Protein AF-A0A946EWW5-F1 (afdb_monomer)

Solvent-accessible surface area (backbone atoms only — not comparable to full-atom values): 13353 Å² total; per-residue (Å²): 87,73,43,73,46,33,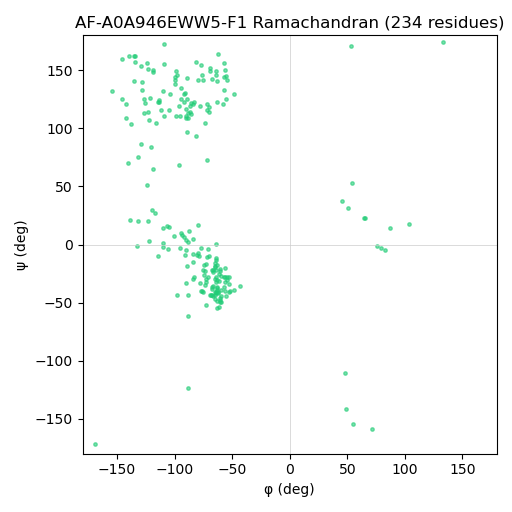37,51,34,55,59,36,34,78,55,34,50,72,51,32,17,76,66,39,49,71,77,46,92,68,85,56,55,80,82,63,25,52,68,47,48,37,47,76,73,73,43,59,68,89,50,35,50,38,35,40,33,31,48,80,54,57,60,29,48,20,61,57,83,73,45,74,82,27,37,35,38,38,32,62,57,45,61,75,80,43,64,69,56,57,84,58,40,52,36,78,87,66,65,51,62,85,74,52,85,38,77,44,70,44,68,63,88,81,30,43,66,48,95,65,43,75,31,26,38,54,74,81,74,76,61,48,43,28,40,34,69,59,34,12,36,40,60,17,19,28,24,38,41,32,58,50,90,89,40,40,34,35,41,30,30,62,58,30,40,35,68,70,57,65,76,40,96,65,71,63,91,77,43,75,30,53,68,48,28,49,52,51,37,50,29,50,55,49,36,45,69,78,39,70,66,44,43,74,40,37,54,73,39,72,91,73,67,73,89,84,46,91,81,59,84,82,77,68,68,64,76,80,40,68,81,74,58,75,83,127

Nearest PDB structures (foldseek):
  9b2i-assembly2_B  TM=8.149E-01  e=9.646E-12  Saccharococcus caldoxylosilyticus
  9b2j-assembly2_B  TM=8.318E-01  e=5.237E-11  Saccharococcus caldoxylosilyticus
  6cgz-assembly1_B  TM=8.178E-01  e=7.627E-11  Alicyclobacillus acidoterrestris ATCC 49025
  9ayt-assembly1_P  TM=8.060E-01  e=9.204E-11  Saccharococcus caldoxylosilyticus
  4zo3-assembly1_A  TM=6.395E-01  e=2.015E-08  Chryseobacterium sp. StRB126

Foldseek 3Di:
DEEEFFFAAQVCQVVNCPLFDPVLVVVDRDHDHHLPGSCSLCVVVVHDLQVYAEYEYLAQANGRCYPVVVNQRHAYEFEQFHDLVCLVPPPRGHGPVSNPCVSRPHYDYDDQPVAPDDQLAHGWDPPVVPNQWIWGDACWLHTGGIWIFGAFDQGTEIENAVLAAEPVVLVDCDQDPRTPHSVRSSSSSVSVVVRCVVCVSYHYDYNHDPPDPDPPDPRDDDRPPVVNDVVVVDDD

pLDDT: mean 86.42, std 13.42, range [39.03, 98.69]

Structure (mmCIF, N/CA/C/O backbone):
data_AF-A0A946EWW5-F1
#
_entry.id   AF-A0A946EWW5-F1
#
loop_
_atom_site.group_PDB
_atom_site.id
_atom_site.type_symbol
_atom_site.label_atom_id
_atom_site.label_alt_id
_atom_site.label_comp_id
_atom_site.label_asym_id
_atom_site.label_entity_id
_atom_site.label_seq_id
_atom_site.pdbx_PDB_ins_code
_atom_site.Cartn_x
_atom_site.Cartn_y
_atom_site.Cartn_z
_atom_site.occupancy
_atom_site.B_iso_or_equiv
_atom_site.auth_seq_id
_atom_site.auth_comp_id
_atom_site.auth_asym_id
_atom_site.auth_atom_id
_atom_site.pdbx_PDB_model_num
ATOM 1 N N . MET A 1 1 ? -10.360 11.851 -5.994 1.00 92.19 1 MET A N 1
ATOM 2 C CA . MET A 1 1 ? -10.056 10.419 -5.844 1.00 92.19 1 MET A CA 1
ATOM 3 C C . MET A 1 1 ? -8.692 10.331 -5.206 1.00 92.19 1 MET A C 1
ATOM 5 O O . MET A 1 1 ? -7.900 11.242 -5.420 1.00 92.19 1 MET A O 1
ATOM 9 N N . ASP A 1 2 ? -8.441 9.274 -4.451 1.00 96.56 2 ASP A N 1
ATOM 10 C CA . ASP A 1 2 ? -7.160 9.047 -3.792 1.00 96.56 2 ASP A CA 1
ATOM 11 C C . ASP A 1 2 ? -6.621 7.686 -4.241 1.00 96.56 2 ASP A C 1
ATOM 13 O O . ASP A 1 2 ? -7.407 6.807 -4.602 1.00 96.56 2 ASP A O 1
ATOM 17 N N . LEU A 1 3 ? -5.300 7.534 -4.265 1.00 97.44 3 LEU A N 1
ATOM 18 C CA . LEU A 1 3 ? -4.616 6.305 -4.667 1.00 97.44 3 LEU A CA 1
ATOM 19 C C . LEU A 1 3 ? -3.784 5.755 -3.508 1.00 97.44 3 LEU A C 1
ATOM 21 O O . LEU A 1 3 ? -3.282 6.520 -2.683 1.00 97.44 3 LEU A O 1
ATOM 25 N N . PHE A 1 4 ? -3.626 4.434 -3.474 1.00 97.94 4 PHE A N 1
ATOM 26 C CA . PHE A 1 4 ? -2.698 3.734 -2.593 1.00 97.94 4 PHE A CA 1
ATOM 27 C C . PHE A 1 4 ? -1.757 2.897 -3.455 1.00 97.94 4 PHE A C 1
ATOM 29 O O . PHE A 1 4 ? -2.226 1.977 -4.125 1.00 97.94 4 PHE A O 1
ATOM 36 N N . ASP A 1 5 ? -0.471 3.250 -3.446 1.00 96.00 5 ASP A N 1
ATOM 37 C CA . ASP A 1 5 ? 0.555 2.773 -4.383 1.00 96.00 5 ASP A CA 1
ATOM 38 C C . ASP A 1 5 ? 0.191 2.962 -5.870 1.00 96.00 5 ASP A C 1
ATOM 40 O O . ASP A 1 5 ? -0.912 3.375 -6.234 1.00 96.00 5 ASP A O 1
ATOM 44 N N . LEU A 1 6 ? 1.164 2.721 -6.753 1.00 93.44 6 LEU A N 1
ATOM 45 C CA . LEU A 1 6 ? 1.049 2.966 -8.196 1.00 93.44 6 LEU A CA 1
ATOM 46 C C . LEU A 1 6 ? 1.525 1.799 -9.073 1.00 93.44 6 LEU A C 1
ATOM 48 O O . LEU A 1 6 ? 1.406 1.857 -10.299 1.00 93.44 6 LEU A O 1
ATOM 52 N N . GLY A 1 7 ? 2.015 0.717 -8.468 1.00 91.06 7 GLY A N 1
ATOM 53 C CA . GLY A 1 7 ? 2.507 -0.443 -9.202 1.00 91.06 7 GLY A CA 1
ATOM 54 C C . GLY A 1 7 ? 3.837 -0.182 -9.918 1.00 91.06 7 GLY A C 1
ATOM 55 O O . GLY A 1 7 ? 4.592 0.732 -9.587 1.00 91.06 7 GLY A O 1
ATOM 56 N N . LEU A 1 8 ? 4.107 -1.000 -10.935 1.00 88.12 8 LEU A N 1
ATOM 57 C CA . LEU A 1 8 ? 5.307 -0.923 -11.768 1.00 88.12 8 LEU A CA 1
ATOM 58 C C . LEU A 1 8 ? 5.247 0.251 -12.768 1.00 88.12 8 LEU A C 1
ATOM 60 O O . LEU A 1 8 ? 4.199 0.446 -13.394 1.00 88.12 8 LEU A O 1
ATOM 64 N N . PRO A 1 9 ? 6.363 0.964 -13.023 1.00 84.75 9 PRO A N 1
ATOM 65 C CA . PRO A 1 9 ? 6.425 1.994 -14.062 1.00 84.75 9 PRO A CA 1
ATOM 66 C C . PRO A 1 9 ? 6.215 1.423 -15.471 1.00 84.75 9 PRO A C 1
ATOM 68 O O . PRO A 1 9 ? 6.623 0.294 -15.777 1.00 84.75 9 PRO A O 1
ATOM 71 N N . ALA A 1 10 ? 5.637 2.233 -16.365 1.00 86.38 10 ALA A N 1
ATOM 72 C CA . ALA A 1 10 ? 5.387 1.866 -17.760 1.00 86.38 10 ALA A CA 1
ATOM 73 C C . ALA A 1 10 ? 6.662 1.431 -18.500 1.00 86.38 10 ALA A C 1
ATOM 75 O O . ALA A 1 10 ? 6.613 0.542 -19.351 1.00 86.38 10 ALA A O 1
ATOM 76 N N . GLU A 1 11 ? 7.813 2.007 -18.141 1.00 84.00 11 GLU A N 1
ATOM 77 C CA . GLU A 1 11 ? 9.105 1.727 -18.774 1.00 84.00 11 GLU A CA 1
ATOM 78 C C . GLU A 1 11 ? 9.513 0.247 -18.671 1.00 84.00 11 GLU A C 1
ATOM 80 O O . GLU A 1 11 ? 10.185 -0.281 -19.558 1.00 84.00 11 GLU A O 1
ATOM 85 N N . ILE A 1 12 ? 9.048 -0.475 -17.643 1.00 84.06 12 ILE A N 1
ATOM 86 C CA . ILE A 1 12 ? 9.288 -1.921 -17.514 1.00 84.06 12 ILE A CA 1
ATOM 87 C C . ILE A 1 12 ? 8.640 -2.692 -18.669 1.00 84.06 12 ILE A C 1
ATOM 89 O O . ILE A 1 12 ? 9.172 -3.714 -19.095 1.00 84.06 12 ILE A O 1
ATOM 93 N N . ALA A 1 13 ? 7.528 -2.215 -19.231 1.00 83.88 13 ALA A N 1
ATOM 94 C CA . ALA A 1 13 ? 6.921 -2.843 -20.402 1.00 83.88 13 ALA A CA 1
ATOM 95 C C . ALA A 1 13 ? 7.727 -2.610 -21.693 1.00 83.88 13 ALA A C 1
ATOM 97 O O . ALA A 1 13 ? 7.692 -3.443 -22.598 1.00 83.88 13 ALA A O 1
ATOM 98 N N . GLU A 1 14 ? 8.445 -1.489 -21.790 1.00 81.69 14 GLU A N 1
ATOM 99 C CA . GLU A 1 14 ? 9.198 -1.092 -22.988 1.00 81.69 14 GLU A CA 1
ATOM 100 C C . GLU A 1 14 ? 10.621 -1.656 -22.984 1.00 81.69 14 GLU A C 1
ATOM 102 O O . GLU A 1 14 ? 11.126 -2.179 -23.983 1.00 81.69 14 GLU A O 1
ATOM 107 N N . SER A 1 15 ? 11.270 -1.571 -21.828 1.00 80.81 15 SER A N 1
ATOM 108 C CA . SER A 1 15 ? 12.685 -1.870 -21.654 1.00 80.81 15 SER A CA 1
ATOM 109 C C . SER A 1 15 ? 12.937 -3.147 -20.847 1.00 80.81 15 SER A C 1
ATOM 111 O O . SER A 1 15 ? 14.092 -3.586 -20.766 1.00 80.81 15 SER A O 1
ATOM 113 N N . ALA A 1 16 ? 11.880 -3.809 -20.358 1.00 82.00 16 ALA A N 1
ATOM 114 C CA . ALA A 1 16 ? 11.945 -4.971 -19.469 1.00 82.00 16 ALA A CA 1
ATOM 115 C C . ALA A 1 16 ? 12.771 -4.659 -18.208 1.00 82.00 16 ALA A C 1
ATOM 117 O O . ALA A 1 16 ? 12.952 -3.509 -17.825 1.00 82.00 16 ALA A O 1
ATOM 118 N N . GLU A 1 17 ? 13.347 -5.680 -17.581 1.00 79.00 17 GLU A N 1
ATOM 119 C CA . GLU A 1 17 ? 14.198 -5.542 -16.391 1.00 79.00 17 GLU A CA 1
ATOM 120 C C . GLU A 1 17 ? 15.502 -4.764 -16.637 1.00 79.00 17 GLU A C 1
ATOM 122 O O . GLU A 1 17 ? 16.304 -4.637 -15.720 1.00 79.00 17 GLU A O 1
ATOM 127 N N . ARG A 1 18 ? 15.775 -4.275 -17.859 1.00 76.06 18 ARG A N 1
ATOM 128 C CA . ARG A 1 18 ? 16.975 -3.459 -18.127 1.00 76.06 18 ARG A CA 1
ATOM 129 C C . ARG A 1 18 ? 16.924 -2.101 -17.441 1.00 76.06 18 ARG A C 1
ATOM 131 O O . ARG A 1 18 ? 17.977 -1.502 -17.268 1.00 76.06 18 ARG A O 1
ATOM 138 N N . VAL A 1 19 ? 15.724 -1.636 -17.102 1.00 74.19 19 VAL A N 1
ATOM 139 C CA . VAL A 1 19 ? 15.533 -0.413 -16.317 1.00 74.19 19 VAL A CA 1
ATOM 140 C C . VAL A 1 19 ? 15.885 -0.652 -14.855 1.00 74.19 19 VAL A C 1
ATOM 142 O O . VAL A 1 19 ? 16.296 0.270 -14.174 1.00 74.19 19 VAL A O 1
ATOM 145 N N . LEU A 1 20 ? 15.768 -1.896 -14.385 1.00 74.38 20 LEU A N 1
ATOM 146 C CA . LEU A 1 20 ? 16.107 -2.272 -13.022 1.00 74.38 20 LEU A CA 1
ATOM 147 C C . LEU A 1 20 ? 17.615 -2.476 -12.900 1.00 74.38 20 LEU A C 1
ATOM 149 O O . LEU A 1 20 ? 18.312 -2.846 -13.851 1.00 74.38 20 LEU A O 1
ATOM 153 N N . HIS A 1 21 ? 18.114 -2.351 -11.681 1.00 74.31 21 HIS A N 1
ATOM 154 C CA . HIS A 1 21 ? 19.499 -2.687 -11.382 1.00 74.31 21 HIS A CA 1
ATOM 155 C C . HIS A 1 21 ? 19.858 -4.117 -11.760 1.00 74.31 21 HIS A C 1
ATOM 157 O O . HIS A 1 21 ? 19.038 -5.030 -11.584 1.00 74.31 21 HIS A O 1
ATOM 163 N N . PRO A 1 22 ? 21.129 -4.376 -12.111 1.00 73.31 22 PRO A N 1
ATOM 164 C CA . PRO A 1 22 ? 21.607 -5.729 -12.347 1.00 73.31 22 PRO A CA 1
ATOM 165 C C . PRO A 1 22 ? 21.330 -6.705 -11.199 1.00 73.31 22 PRO A C 1
ATOM 167 O O . PRO A 1 22 ? 21.081 -7.882 -11.463 1.00 73.31 22 PRO A O 1
ATOM 170 N N . ILE A 1 23 ? 21.352 -6.248 -9.940 1.00 72.44 23 ILE A N 1
ATOM 171 C CA . ILE A 1 23 ? 21.064 -7.133 -8.808 1.00 72.44 23 ILE A CA 1
ATOM 172 C C . ILE A 1 23 ? 19.543 -7.391 -8.687 1.00 72.44 23 ILE A C 1
ATOM 174 O O . ILE A 1 23 ? 19.176 -8.547 -8.487 1.00 72.44 23 ILE A O 1
ATOM 178 N N . THR A 1 24 ? 18.651 -6.400 -8.899 1.00 73.25 24 THR A N 1
ATOM 179 C CA . THR A 1 24 ? 17.171 -6.595 -8.858 1.00 73.25 24 THR A CA 1
ATOM 180 C C . THR A 1 24 ? 16.802 -7.603 -9.922 1.00 73.25 24 THR A C 1
ATOM 182 O O . THR A 1 24 ? 16.166 -8.610 -9.637 1.00 73.25 24 THR A O 1
ATOM 185 N N . ARG A 1 25 ? 17.307 -7.388 -11.139 1.00 75.81 25 ARG A N 1
ATOM 186 C CA . ARG A 1 25 ? 17.111 -8.271 -12.287 1.00 75.81 25 ARG A CA 1
ATOM 187 C C . ARG A 1 25 ? 17.558 -9.714 -12.032 1.00 75.81 25 ARG A C 1
ATOM 189 O O . ARG A 1 25 ? 17.066 -10.640 -12.668 1.00 75.81 25 ARG A O 1
ATOM 196 N N . ARG A 1 26 ? 18.529 -9.926 -11.139 1.00 77.19 26 ARG A N 1
ATOM 197 C CA . ARG A 1 26 ? 18.996 -11.269 -10.772 1.00 77.19 26 ARG A CA 1
ATOM 198 C C . ARG A 1 26 ? 18.129 -11.922 -9.695 1.00 77.19 26 ARG A C 1
ATOM 200 O O . ARG A 1 26 ? 18.071 -13.148 -9.653 1.00 77.19 26 ARG A O 1
ATOM 207 N N . LEU A 1 27 ? 17.515 -11.128 -8.822 1.00 74.69 27 LEU A N 1
ATOM 208 C CA . LEU A 1 27 ? 16.704 -11.604 -7.701 1.00 74.69 27 LEU A CA 1
ATOM 209 C C . LEU A 1 27 ? 15.228 -11.772 -8.070 1.00 74.69 27 LEU A C 1
ATOM 211 O O . LEU A 1 27 ? 14.582 -12.692 -7.575 1.00 74.69 27 LEU A O 1
ATOM 215 N N . PHE A 1 28 ? 14.716 -10.924 -8.959 1.00 77.19 28 PHE A N 1
ATOM 216 C CA . PHE A 1 28 ? 13.302 -10.836 -9.292 1.00 77.19 28 PHE A CA 1
ATOM 217 C C . PHE A 1 28 ? 13.091 -10.915 -10.798 1.00 77.19 28 PHE A C 1
ATOM 219 O O . PHE A 1 28 ? 13.745 -10.217 -11.572 1.00 77.19 28 PHE A O 1
ATOM 226 N N . SER A 1 29 ? 12.131 -11.747 -11.201 1.00 81.06 29 SER A N 1
ATOM 227 C CA . SER A 1 29 ? 11.599 -11.723 -12.560 1.00 81.06 29 SER A CA 1
ATOM 228 C C . SER A 1 29 ? 10.450 -10.726 -12.627 1.00 81.06 29 SER A C 1
ATOM 230 O O . SER A 1 29 ? 9.385 -10.986 -12.079 1.00 81.06 29 SER A O 1
ATOM 232 N N . THR A 1 30 ? 10.662 -9.595 -13.297 1.00 81.62 30 THR A N 1
ATOM 233 C CA . THR A 1 30 ? 9.671 -8.511 -13.381 1.00 81.62 30 THR A CA 1
ATOM 234 C C . THR A 1 30 ? 9.103 -8.419 -14.790 1.00 81.62 30 THR A C 1
ATOM 236 O O . THR A 1 30 ? 9.843 -8.441 -15.779 1.00 81.62 30 THR A O 1
ATOM 239 N N . ARG A 1 31 ? 7.777 -8.341 -14.908 1.00 82.25 31 ARG A N 1
ATOM 240 C CA . ARG A 1 31 ? 7.072 -8.295 -16.192 1.00 82.25 31 ARG A CA 1
ATOM 241 C C . ARG A 1 31 ? 5.995 -7.218 -16.148 1.00 82.25 31 ARG A C 1
ATOM 243 O O . ARG A 1 31 ? 5.314 -7.057 -15.146 1.00 82.25 31 ARG A O 1
ATOM 250 N N . SER A 1 32 ? 5.853 -6.499 -17.253 1.00 85.44 32 SER A N 1
ATOM 251 C CA . SER A 1 32 ? 4.762 -5.559 -17.498 1.00 85.44 32 SER A CA 1
ATOM 252 C C . SER A 1 32 ? 4.419 -5.595 -18.989 1.00 85.44 32 SER A C 1
ATOM 254 O O . SER A 1 32 ? 5.223 -6.054 -19.804 1.00 85.44 32 SER A O 1
ATOM 256 N N . LEU A 1 33 ? 3.217 -5.152 -19.351 1.00 85.12 33 LEU A N 1
ATOM 257 C CA . LEU A 1 33 ? 2.759 -5.075 -20.738 1.00 85.12 33 LEU A CA 1
ATOM 258 C C . LEU A 1 33 ? 2.448 -3.619 -21.109 1.00 85.12 33 LEU A C 1
ATOM 260 O O . LEU A 1 33 ? 1.979 -2.855 -20.258 1.00 85.12 33 LEU A O 1
ATOM 264 N N . PRO A 1 34 ? 2.638 -3.225 -22.382 1.00 86.69 34 PRO A N 1
ATOM 265 C CA . PRO A 1 34 ? 2.253 -1.895 -22.830 1.00 86.69 34 PRO A CA 1
ATOM 266 C C . PRO A 1 34 ? 0.775 -1.612 -22.538 1.00 86.69 34 PRO A C 1
ATOM 268 O O . PRO A 1 34 ? -0.081 -2.496 -22.638 1.00 86.69 34 PRO A O 1
ATOM 271 N N . ASN A 1 35 ? 0.459 -0.358 -22.212 1.00 87.56 35 ASN A N 1
ATOM 272 C CA . ASN A 1 35 ? -0.896 0.103 -21.879 1.00 87.56 35 ASN A CA 1
ATOM 273 C C . ASN A 1 35 ? -1.509 -0.515 -20.602 1.00 87.56 35 ASN A C 1
ATOM 275 O O . ASN A 1 35 ? -2.744 -0.558 -20.470 1.00 87.56 35 ASN A O 1
ATOM 279 N N . LYS A 1 36 ? -0.662 -1.010 -19.684 1.00 89.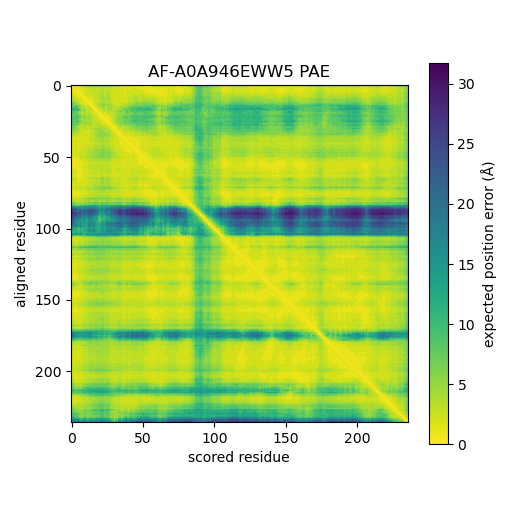50 36 LYS A N 1
ATOM 280 C CA . LYS A 1 36 ? -1.043 -1.506 -18.349 1.00 89.50 36 LYS A CA 1
ATOM 281 C C . LYS A 1 36 ? -0.577 -0.616 -17.188 1.00 89.50 36 LYS A C 1
ATOM 283 O O . LYS A 1 36 ? -0.863 -0.958 -16.045 1.00 89.50 36 LYS A O 1
ATOM 288 N N . SER A 1 37 ? 0.086 0.511 -17.456 1.00 89.44 37 SER A N 1
ATOM 289 C CA . SER A 1 37 ? 0.443 1.482 -16.410 1.00 89.44 37 SER A CA 1
ATOM 290 C C . SER A 1 37 ? -0.783 1.974 -15.646 1.00 89.44 37 SER A C 1
ATOM 292 O O . SER A 1 37 ? -1.901 1.951 -16.180 1.00 89.44 37 SER A O 1
ATOM 294 N N . ILE A 1 38 ? -0.581 2.446 -14.414 1.00 91.62 38 ILE A N 1
ATOM 295 C CA . ILE A 1 38 ? -1.664 2.962 -13.568 1.00 91.62 38 ILE A CA 1
ATOM 296 C C . ILE A 1 38 ? -2.489 4.025 -14.297 1.00 91.62 38 ILE A C 1
ATOM 298 O O . ILE A 1 38 ? -3.717 3.962 -14.300 1.00 91.62 38 ILE A O 1
ATOM 302 N N . SER A 1 39 ? -1.844 4.916 -15.044 1.00 91.31 39 SER A N 1
ATOM 303 C CA . SER A 1 39 ? -2.527 5.972 -15.786 1.00 91.31 39 SER A CA 1
ATOM 304 C C . SER A 1 39 ? -3.456 5.448 -16.875 1.00 91.31 39 SER A C 1
ATOM 306 O O . SER A 1 39 ? -4.589 5.913 -17.026 1.00 91.31 39 SER A O 1
ATOM 308 N N . ASN A 1 40 ? -3.023 4.413 -17.598 1.00 92.44 40 ASN A N 1
ATOM 309 C CA . ASN A 1 40 ? -3.867 3.737 -18.579 1.00 92.44 40 ASN A CA 1
ATOM 310 C C . ASN A 1 40 ? -5.028 2.988 -17.913 1.00 92.44 40 ASN A C 1
ATOM 312 O O . ASN A 1 40 ? -6.127 2.941 -18.470 1.00 92.44 40 ASN A O 1
ATOM 316 N N . GLN A 1 41 ? -4.800 2.395 -16.739 1.00 93.12 41 GLN A N 1
ATOM 317 C CA . GLN A 1 41 ? -5.848 1.713 -15.980 1.00 93.12 41 GLN A CA 1
ATOM 318 C C . GLN A 1 41 ? -6.906 2.699 -15.467 1.00 93.12 41 GLN A C 1
ATOM 320 O O . GLN A 1 41 ? -8.096 2.451 -15.661 1.00 93.12 41 GLN A O 1
ATOM 325 N N . LEU A 1 42 ? -6.490 3.844 -14.916 1.00 94.31 42 LEU A N 1
ATOM 326 C CA . LEU A 1 42 ? -7.386 4.916 -14.477 1.00 94.31 42 LEU A CA 1
ATOM 327 C C . LEU A 1 42 ? -8.210 5.477 -15.637 1.00 94.31 42 LEU A C 1
ATOM 329 O O . LEU A 1 42 ? -9.434 5.550 -15.537 1.00 94.31 42 LEU A O 1
ATOM 333 N N . SER A 1 43 ? -7.566 5.784 -16.767 1.00 93.38 43 SER A N 1
ATOM 334 C CA . SER A 1 43 ? -8.260 6.290 -17.956 1.00 93.38 43 SER A CA 1
ATOM 335 C C . SER A 1 43 ? -9.315 5.304 -18.474 1.00 93.38 43 SER A C 1
ATOM 337 O O . SER A 1 43 ? -10.454 5.696 -18.733 1.00 93.38 43 SER A O 1
ATOM 339 N N . LYS A 1 44 ? -8.989 4.003 -18.548 1.00 93.75 44 LYS A N 1
ATOM 340 C CA . LYS A 1 44 ? -9.944 2.945 -18.938 1.00 93.75 44 LYS A CA 1
ATOM 341 C C . LYS A 1 44 ? -11.100 2.787 -17.952 1.00 93.75 44 LYS A C 1
ATOM 343 O O . LYS A 1 44 ? -12.203 2.450 -18.372 1.00 93.75 44 LYS A O 1
ATOM 348 N N . ALA A 1 45 ? -10.856 3.027 -16.667 1.00 93.44 45 ALA A N 1
ATOM 349 C CA . ALA A 1 45 ? -11.884 3.047 -15.632 1.00 93.44 45 ALA A CA 1
ATOM 350 C C . ALA A 1 45 ? -12.725 4.343 -15.633 1.00 93.44 45 ALA A C 1
ATOM 352 O O . ALA A 1 45 ? -13.688 4.443 -14.878 1.00 93.44 45 ALA A O 1
ATOM 353 N N . GLY A 1 46 ? -12.408 5.312 -16.502 1.00 94.81 46 GLY A N 1
ATOM 354 C CA . GLY A 1 46 ? -13.139 6.574 -16.635 1.00 94.81 46 GLY A CA 1
ATOM 355 C C . GLY A 1 46 ? -12.660 7.681 -15.693 1.00 94.81 46 GLY A C 1
ATOM 356 O O . GLY A 1 46 ? -13.352 8.687 -15.543 1.00 94.81 46 GLY A O 1
ATOM 357 N N . PHE A 1 47 ? -11.490 7.523 -15.070 1.00 94.69 47 PHE A N 1
ATOM 358 C CA . PHE A 1 47 ? -10.905 8.515 -14.172 1.00 94.69 47 PHE A CA 1
ATOM 359 C C . PHE A 1 47 ? -9.831 9.353 -14.873 1.00 94.69 47 PHE A C 1
ATOM 361 O O . PHE A 1 47 ? -9.032 8.849 -15.661 1.00 94.69 47 PHE A O 1
ATOM 368 N N . SER A 1 48 ? -9.799 10.649 -14.553 1.00 93.88 48 SER A N 1
ATOM 369 C CA . SER A 1 48 ? -8.722 11.556 -14.967 1.00 93.88 48 SER A CA 1
ATOM 370 C C . SER A 1 48 ? -7.599 11.560 -13.931 1.00 93.88 48 SER A C 1
ATOM 372 O O . SER A 1 48 ? -7.886 11.550 -12.730 1.00 93.88 48 SER A O 1
ATOM 374 N N . LEU A 1 49 ? -6.341 11.652 -14.373 1.00 92.31 49 LEU A N 1
ATOM 375 C CA . LEU A 1 49 ? -5.184 11.796 -13.478 1.00 92.31 49 LEU A CA 1
ATOM 376 C C . LEU A 1 49 ? -5.295 13.065 -12.624 1.00 92.31 49 LEU A C 1
ATOM 378 O O . LEU A 1 49 ? -5.070 13.010 -11.420 1.00 92.31 49 LEU A O 1
ATOM 382 N N . ASP A 1 50 ? -5.787 14.161 -13.206 1.00 92.31 50 ASP A N 1
ATOM 383 C CA . ASP A 1 50 ? -5.991 15.447 -12.518 1.00 92.31 50 ASP A CA 1
ATOM 384 C C . ASP A 1 50 ? -7.044 15.374 -11.393 1.00 92.31 50 ASP A C 1
ATOM 386 O O . ASP A 1 50 ? -7.189 16.291 -10.587 1.00 92.31 50 ASP A O 1
ATOM 390 N N . SER A 1 51 ? -7.834 14.293 -11.335 1.00 94.06 51 SER A N 1
ATOM 391 C CA . SER A 1 51 ? -8.812 14.074 -10.260 1.00 94.06 51 SER A CA 1
ATOM 392 C C . SER A 1 51 ? -8.208 13.431 -9.005 1.00 94.06 51 SER A C 1
ATOM 394 O O . SER A 1 51 ? -8.900 13.316 -7.979 1.00 94.06 51 SER A O 1
ATOM 396 N N . VAL A 1 52 ? -6.946 12.994 -9.084 1.00 95.62 52 VAL A N 1
ATOM 397 C CA . VAL A 1 52 ? -6.198 12.404 -7.973 1.00 95.62 52 VAL A CA 1
ATOM 398 C C . VAL A 1 52 ? -5.709 13.513 -7.052 1.00 95.62 52 VAL A C 1
ATOM 400 O O . VAL A 1 52 ? -4.962 14.393 -7.464 1.00 95.62 52 VAL A O 1
ATOM 403 N N . LYS A 1 53 ? -6.153 13.480 -5.795 1.00 95.88 53 LYS A N 1
ATOM 404 C CA . LYS A 1 53 ? -5.801 14.488 -4.786 1.00 95.88 53 LYS A CA 1
ATOM 405 C C . LYS A 1 53 ? -4.665 14.020 -3.891 1.00 95.88 53 LYS A C 1
ATOM 407 O O . LYS A 1 53 ? -3.762 14.801 -3.606 1.00 95.88 53 LYS A O 1
ATOM 412 N N . TYR A 1 54 ? -4.727 12.762 -3.462 1.00 97.31 54 TYR A N 1
ATOM 413 C CA . TYR A 1 54 ? -3.746 12.154 -2.574 1.00 97.31 54 TYR A CA 1
ATOM 414 C C . TYR A 1 54 ? -3.240 10.835 -3.149 1.00 97.31 54 TYR A C 1
ATOM 416 O O . TYR A 1 54 ? -4.017 10.051 -3.694 1.00 97.31 54 TYR A O 1
ATOM 424 N N . ILE A 1 55 ? -1.940 10.597 -3.003 1.00 97.06 55 ILE A N 1
ATOM 425 C CA . ILE A 1 55 ? -1.292 9.318 -3.292 1.00 97.06 55 ILE A CA 1
ATOM 426 C C . ILE A 1 55 ? -0.603 8.883 -2.008 1.00 97.06 55 ILE A C 1
ATOM 428 O O . ILE A 1 55 ? 0.395 9.472 -1.600 1.00 97.06 55 ILE A O 1
ATOM 432 N N . PHE A 1 56 ? -1.161 7.877 -1.349 1.00 98.06 56 PHE A N 1
ATOM 433 C CA . PHE A 1 56 ? -0.566 7.261 -0.173 1.00 98.06 56 PHE A CA 1
ATOM 434 C C . PHE A 1 56 ? 0.386 6.170 -0.649 1.00 98.06 56 PHE A C 1
ATOM 436 O O . PHE A 1 56 ? -0.056 5.186 -1.235 1.00 98.06 56 PHE A O 1
ATOM 443 N N . LEU A 1 57 ? 1.682 6.347 -0.423 1.00 96.31 57 LEU A N 1
ATOM 444 C CA . LEU A 1 57 ? 2.671 5.339 -0.791 1.00 96.31 57 LEU A CA 1
ATOM 445 C C . LEU A 1 57 ? 2.971 4.492 0.438 1.00 96.31 57 LEU A C 1
ATOM 447 O O . LEU A 1 57 ? 3.429 5.017 1.455 1.00 96.31 57 LEU A O 1
ATOM 451 N N . SER A 1 58 ? 2.702 3.190 0.348 1.00 96.88 58 SER A N 1
ATOM 452 C CA . SER A 1 58 ? 3.019 2.220 1.393 1.00 96.88 58 SER A CA 1
ATOM 453 C C . SER A 1 58 ? 4.502 2.259 1.722 1.00 96.88 58 SER A C 1
ATOM 455 O O . SER A 1 58 ? 4.866 2.199 2.890 1.00 96.88 58 SER A O 1
ATOM 457 N N . HIS A 1 59 ? 5.339 2.397 0.697 1.00 92.69 59 HIS A N 1
ATOM 458 C CA . HIS A 1 59 ? 6.765 2.678 0.742 1.00 92.69 59 HIS A CA 1
ATOM 459 C C . HIS A 1 59 ? 7.249 3.022 -0.675 1.00 92.69 59 HIS A C 1
ATOM 461 O O . HIS A 1 59 ? 6.441 3.218 -1.580 1.00 92.69 59 HIS A O 1
ATOM 467 N N . LEU A 1 60 ? 8.564 3.137 -0.867 1.00 88.44 60 LEU A N 1
ATOM 468 C CA . LEU A 1 60 ? 9.145 3.711 -2.079 1.00 88.44 60 LEU A CA 1
ATOM 469 C C . LEU A 1 60 ? 10.002 2.736 -2.905 1.00 88.44 60 LEU A C 1
ATOM 471 O O . LEU A 1 60 ? 10.902 3.176 -3.614 1.00 88.44 60 LEU A O 1
ATOM 475 N N . HIS A 1 61 ? 9.739 1.428 -2.830 1.00 86.50 61 HIS A N 1
ATOM 476 C CA . HIS A 1 61 ? 10.316 0.493 -3.800 1.00 86.50 61 HIS A CA 1
ATOM 477 C C . HIS A 1 61 ? 9.710 0.702 -5.194 1.00 86.50 61 HIS A C 1
ATOM 479 O O . HIS A 1 61 ? 8.569 1.157 -5.331 1.00 86.50 61 HIS A O 1
ATOM 485 N N . PHE A 1 62 ? 10.485 0.376 -6.234 1.00 81.31 62 PHE A N 1
ATOM 486 C CA . PHE A 1 62 ? 10.147 0.634 -7.639 1.00 81.31 62 PHE A CA 1
ATOM 487 C C . PHE A 1 62 ? 8.778 0.123 -8.101 1.00 81.31 62 PHE A C 1
ATOM 489 O O . PHE A 1 62 ? 8.202 0.673 -9.038 1.00 81.31 62 PHE A O 1
ATOM 496 N N . ASP A 1 63 ? 8.265 -0.931 -7.482 1.00 86.94 63 ASP A N 1
ATOM 497 C CA . ASP A 1 63 ? 6.997 -1.577 -7.789 1.00 86.94 63 ASP A CA 1
ATOM 498 C C . ASP A 1 63 ? 5.790 -0.982 -7.056 1.00 86.94 63 ASP A C 1
ATOM 500 O O . ASP A 1 63 ? 4.665 -1.418 -7.293 1.00 86.94 63 ASP A O 1
ATOM 504 N N . HIS A 1 64 ? 5.997 0.070 -6.260 1.00 91.06 64 HIS A N 1
ATOM 505 C CA . HIS A 1 64 ? 4.936 0.810 -5.570 1.00 91.06 64 HIS A CA 1
ATOM 506 C C . HIS A 1 64 ? 4.783 2.256 -6.059 1.00 91.06 64 HIS A C 1
ATOM 508 O O . HIS A 1 64 ? 3.796 2.912 -5.727 1.00 91.06 64 HIS A O 1
ATOM 514 N N . ILE A 1 65 ? 5.711 2.758 -6.878 1.00 87.75 65 ILE A N 1
ATOM 515 C CA . ILE A 1 65 ? 5.812 4.185 -7.240 1.00 87.75 65 ILE A CA 1
ATOM 516 C C . ILE A 1 65 ? 5.749 4.459 -8.750 1.00 87.75 65 ILE A C 1
ATOM 518 O O . ILE A 1 65 ? 6.193 5.511 -9.211 1.00 87.75 65 ILE A O 1
ATOM 522 N N . GLY A 1 66 ? 5.218 3.517 -9.530 1.00 87.31 66 GLY A N 1
ATOM 523 C CA . GLY A 1 66 ? 5.133 3.603 -10.986 1.00 87.31 66 GLY A CA 1
ATOM 524 C C . GLY A 1 66 ? 4.564 4.926 -11.505 1.00 87.31 66 GLY A C 1
ATOM 525 O O . GLY A 1 66 ? 3.505 5.375 -11.078 1.00 87.31 66 GLY A O 1
ATOM 526 N N . ASP A 1 67 ? 5.281 5.541 -12.449 1.00 86.38 67 ASP A N 1
ATOM 527 C CA . ASP A 1 67 ? 4.875 6.744 -13.195 1.00 86.38 67 ASP A CA 1
ATOM 528 C C . ASP A 1 67 ? 4.387 7.917 -12.310 1.00 86.38 67 ASP A C 1
ATOM 530 O O . ASP A 1 67 ? 3.551 8.730 -12.709 1.00 86.38 67 ASP A O 1
ATOM 534 N N . LEU A 1 68 ? 4.928 8.037 -11.090 1.00 86.69 68 LEU A N 1
ATOM 535 C CA . LEU A 1 68 ? 4.538 9.050 -10.100 1.00 86.69 68 LEU A CA 1
ATOM 536 C C . LEU A 1 68 ? 4.625 10.497 -10.633 1.00 86.69 68 LEU A C 1
ATOM 538 O O . LEU A 1 68 ? 3.861 11.370 -10.224 1.00 86.69 68 LEU A O 1
ATOM 542 N N . ASN A 1 69 ? 5.517 10.748 -11.594 1.00 85.00 69 ASN A N 1
ATOM 543 C CA . ASN A 1 69 ? 5.696 12.028 -12.286 1.00 85.00 69 ASN A CA 1
ATOM 544 C C . ASN A 1 69 ? 4.490 12.469 -13.141 1.00 85.00 69 ASN A C 1
ATOM 546 O O . ASN A 1 69 ? 4.417 13.639 -13.530 1.00 85.00 69 ASN A O 1
ATOM 550 N N . GLU A 1 70 ? 3.556 11.569 -13.450 1.00 88.56 70 GLU A N 1
ATOM 551 C CA . GLU A 1 70 ? 2.329 11.907 -14.173 1.00 88.56 70 GLU A CA 1
ATOM 552 C C . GLU A 1 70 ? 1.304 12.639 -13.286 1.00 88.56 70 GLU A C 1
ATOM 554 O O . GLU A 1 70 ? 0.486 13.409 -13.795 1.00 88.56 70 GLU A O 1
ATOM 559 N N . PHE A 1 71 ? 1.390 12.492 -11.959 1.00 90.31 71 PHE A N 1
ATOM 560 C CA . PHE A 1 71 ? 0.449 13.056 -10.985 1.00 90.31 71 PHE A CA 1
ATOM 561 C C . PHE A 1 71 ? 0.932 14.396 -10.408 1.00 90.31 71 PHE A C 1
ATOM 563 O O . PHE A 1 71 ? 1.277 14.515 -9.234 1.00 90.31 71 PHE A O 1
ATOM 570 N N . LYS A 1 72 ? 0.959 15.435 -11.246 1.00 85.81 72 LYS A N 1
ATOM 571 C CA . LYS A 1 72 ? 1.606 16.729 -10.932 1.00 85.81 72 LYS A CA 1
ATOM 572 C C . LYS A 1 72 ? 0.971 17.521 -9.787 1.00 85.81 72 LYS A C 1
ATOM 574 O O . LYS A 1 72 ? 1.678 18.276 -9.120 1.00 85.81 72 LYS A O 1
ATOM 579 N N . ASP A 1 73 ? -0.334 17.357 -9.591 1.00 88.88 73 ASP A N 1
ATOM 580 C CA . ASP A 1 73 ? -1.128 18.126 -8.625 1.00 88.88 73 ASP A CA 1
ATOM 581 C C . ASP A 1 73 ? -1.499 17.315 -7.370 1.00 88.88 73 ASP A C 1
ATOM 583 O O . ASP A 1 73 ? -2.107 17.850 -6.439 1.00 88.88 73 ASP A O 1
ATOM 587 N N . ALA A 1 74 ? -1.138 16.029 -7.324 1.00 92.75 74 ALA A N 1
ATOM 588 C CA . ALA A 1 74 ? -1.446 15.168 -6.192 1.00 92.75 74 ALA A CA 1
ATOM 589 C C . ALA A 1 74 ? -0.469 15.404 -5.030 1.00 92.75 74 ALA A C 1
ATOM 591 O O . ALA A 1 74 ? 0.733 15.582 -5.225 1.00 92.75 74 ALA A O 1
ATOM 592 N N . THR A 1 75 ? -0.983 15.359 -3.800 1.00 94.94 75 THR A N 1
ATOM 593 C CA . THR A 1 75 ? -0.150 15.317 -2.593 1.00 94.94 75 THR A CA 1
ATOM 594 C C . THR A 1 75 ? 0.278 13.881 -2.328 1.00 94.94 75 THR A C 1
ATOM 596 O O . THR A 1 75 ? -0.559 12.997 -2.145 1.00 94.94 75 THR A O 1
ATOM 599 N N . ILE A 1 76 ? 1.581 13.655 -2.271 1.00 94.31 76 ILE A N 1
ATOM 600 C CA . ILE A 1 76 ? 2.179 12.358 -1.978 1.00 94.31 76 ILE A CA 1
ATOM 601 C C . ILE A 1 76 ? 2.345 12.242 -0.475 1.00 94.31 76 ILE A C 1
ATOM 603 O O . ILE A 1 76 ? 2.964 13.097 0.151 1.00 94.31 76 ILE A O 1
ATOM 607 N N . VAL A 1 77 ? 1.799 11.188 0.110 1.00 96.75 77 VAL A N 1
ATOM 608 C CA . VAL A 1 77 ? 1.763 10.979 1.553 1.00 96.75 77 VAL A CA 1
ATOM 609 C C . VAL A 1 77 ? 2.611 9.760 1.900 1.00 96.75 77 VAL A C 1
ATOM 611 O O . VAL A 1 77 ? 2.351 8.663 1.410 1.00 96.75 77 VAL A O 1
ATOM 614 N N . ILE A 1 78 ? 3.610 9.962 2.761 1.00 95.50 78 ILE A N 1
ATOM 615 C CA . ILE A 1 78 ? 4.587 8.947 3.196 1.00 95.50 78 ILE A CA 1
ATOM 616 C C . ILE A 1 78 ? 4.789 8.992 4.717 1.00 95.50 78 ILE A C 1
ATOM 618 O O . ILE A 1 78 ? 4.460 9.991 5.361 1.00 95.50 78 ILE A O 1
ATOM 622 N N . GLY A 1 79 ? 5.352 7.941 5.319 1.00 95.50 79 GLY A N 1
ATOM 623 C CA . GLY A 1 79 ? 5.669 7.914 6.755 1.00 95.50 79 GLY A CA 1
ATOM 624 C C . GLY A 1 79 ? 6.935 8.702 7.133 1.00 95.50 79 GLY A C 1
ATOM 625 O O . GLY A 1 79 ? 7.839 8.853 6.318 1.00 95.50 79 GLY A O 1
ATOM 626 N N . GLU A 1 80 ? 7.027 9.182 8.383 1.00 91.69 80 GLU A N 1
ATOM 627 C CA . GLU A 1 80 ? 8.166 9.981 8.904 1.00 91.69 80 GLU A CA 1
ATOM 628 C C . GLU A 1 80 ? 9.543 9.335 8.817 1.00 91.69 80 GLU A C 1
ATOM 630 O O . GLU A 1 80 ? 10.531 10.052 8.695 1.00 91.69 80 GLU A O 1
ATOM 635 N N . ASP A 1 81 ? 9.602 8.008 8.843 1.00 91.06 81 ASP A N 1
ATOM 636 C CA . ASP A 1 81 ? 10.859 7.260 8.813 1.00 91.06 81 ASP A CA 1
ATOM 637 C C . ASP A 1 81 ? 11.247 6.848 7.374 1.00 91.06 81 ASP A C 1
ATOM 639 O O . ASP A 1 81 ? 12.154 6.043 7.180 1.00 91.06 81 ASP A O 1
ATOM 643 N N . THR A 1 82 ? 10.544 7.380 6.363 1.00 88.81 82 THR A N 1
ATOM 644 C CA . THR A 1 82 ? 10.816 7.100 4.948 1.00 88.81 82 THR A CA 1
ATOM 645 C C . THR A 1 82 ? 12.111 7.783 4.539 1.00 88.81 82 THR A C 1
ATOM 647 O O . THR A 1 82 ? 12.240 9.006 4.616 1.00 88.81 82 THR A O 1
ATOM 650 N N . ASP A 1 83 ? 13.067 6.990 4.077 1.00 80.50 83 ASP A N 1
ATOM 651 C CA . ASP A 1 83 ? 14.381 7.484 3.700 1.00 80.50 83 ASP A CA 1
ATOM 652 C C . ASP A 1 83 ? 14.367 8.084 2.290 1.00 80.50 83 ASP A C 1
ATOM 654 O O . ASP A 1 83 ? 14.540 7.369 1.307 1.00 80.50 83 ASP A O 1
ATOM 658 N N . LEU A 1 84 ? 14.153 9.401 2.197 1.00 77.56 84 LEU A N 1
ATOM 659 C CA . LEU A 1 84 ? 14.130 10.134 0.926 1.00 77.56 84 LEU A CA 1
ATOM 660 C C . LEU A 1 84 ? 15.519 10.274 0.279 1.00 77.56 84 LEU A C 1
ATOM 662 O O . LEU A 1 84 ? 15.633 10.357 -0.943 1.00 77.56 84 LEU A O 1
ATOM 666 N N . ASP A 1 85 ? 16.583 10.288 1.081 1.00 63.16 85 ASP A N 1
ATOM 667 C CA . ASP A 1 85 ? 17.949 10.459 0.580 1.00 63.16 85 ASP A CA 1
ATOM 668 C C . ASP A 1 85 ? 18.481 9.150 -0.016 1.00 63.16 85 ASP A C 1
ATOM 670 O O . ASP A 1 85 ? 19.230 9.154 -1.003 1.00 63.16 85 ASP A O 1
ATOM 674 N N . HIS A 1 86 ? 18.065 8.016 0.553 1.00 55.94 86 HIS A N 1
ATOM 675 C CA . HIS A 1 86 ? 18.425 6.686 0.077 1.00 55.94 86 HIS A CA 1
ATOM 676 C C . HIS A 1 86 ? 17.418 6.060 -0.888 1.00 55.94 86 HIS A C 1
ATOM 678 O O . HIS A 1 86 ? 17.668 4.951 -1.348 1.00 55.94 86 HIS A O 1
ATOM 684 N N . LEU A 1 87 ? 16.402 6.793 -1.346 1.00 52.66 87 LEU A N 1
ATOM 685 C CA . LEU A 1 87 ? 15.680 6.442 -2.582 1.00 52.66 87 LEU A CA 1
ATOM 686 C C . LEU A 1 87 ? 16.600 6.293 -3.784 1.00 52.66 87 LEU A C 1
ATOM 688 O O . LEU A 1 87 ? 16.355 5.515 -4.691 1.00 52.66 87 LEU A O 1
ATOM 692 N N . SER A 1 88 ? 17.690 7.056 -3.764 1.00 42.12 88 SER A N 1
ATOM 693 C CA . SER A 1 88 ? 18.755 7.000 -4.758 1.00 42.12 88 SER A CA 1
ATOM 694 C C . SER A 1 88 ? 19.871 6.003 -4.404 1.00 42.12 88 SER A C 1
ATOM 696 O O . SER A 1 88 ? 20.806 5.828 -5.186 1.00 42.12 88 SER A O 1
ATOM 698 N N . LYS A 1 89 ? 19.819 5.381 -3.214 1.00 39.03 89 LYS A N 1
ATOM 699 C CA . LYS A 1 89 ? 20.900 4.572 -2.616 1.00 39.03 89 LYS A CA 1
ATOM 700 C C . LYS A 1 89 ? 20.422 3.292 -1.920 1.00 39.03 89 LYS A C 1
ATOM 702 O O . LYS A 1 89 ? 21.176 2.743 -1.116 1.00 39.03 89 LYS A O 1
ATOM 707 N N . LEU A 1 90 ? 19.237 2.770 -2.225 1.00 41.22 90 LEU A N 1
ATOM 708 C CA . LEU A 1 90 ? 18.976 1.342 -2.056 1.00 41.22 90 LEU A CA 1
ATOM 709 C C . LEU A 1 90 ? 19.763 0.608 -3.147 1.00 41.22 90 LEU A C 1
ATOM 711 O O . LEU A 1 90 ? 19.218 0.169 -4.150 1.00 41.22 90 LEU A O 1
ATOM 715 N N . ASP A 1 91 ? 21.089 0.564 -2.986 1.00 44.34 91 ASP A N 1
ATOM 716 C CA . ASP A 1 91 ? 22.009 -0.364 -3.655 1.00 44.34 91 ASP A CA 1
ATOM 717 C C . ASP A 1 91 ? 21.795 -0.548 -5.173 1.00 44.34 91 ASP A C 1
ATOM 719 O O . ASP A 1 91 ? 21.953 -1.639 -5.723 1.00 44.34 91 ASP A O 1
ATOM 723 N N . GLY A 1 92 ? 21.442 0.551 -5.848 1.00 41.84 92 GLY A N 1
ATOM 724 C CA . GLY A 1 92 ? 21.260 0.654 -7.289 1.00 41.84 92 GLY A CA 1
ATOM 725 C C . GLY A 1 92 ? 19.979 0.041 -7.846 1.00 41.84 92 GLY A C 1
ATOM 726 O O . GLY A 1 92 ? 19.817 0.158 -9.050 1.00 41.84 92 GLY A O 1
ATOM 727 N N . PHE A 1 93 ? 19.114 -0.569 -7.019 1.00 48.88 93 PHE A N 1
ATOM 728 C CA . PHE A 1 93 ? 17.999 -1.473 -7.357 1.00 48.88 93 PHE A CA 1
ATOM 729 C C . PHE A 1 93 ? 16.832 -0.886 -8.183 1.00 48.88 93 PHE A C 1
ATOM 731 O O . PHE A 1 93 ? 16.157 -1.644 -8.893 1.00 48.88 93 PHE A O 1
ATOM 738 N N . ASP A 1 94 ? 16.661 0.433 -8.172 1.00 53.78 94 ASP A N 1
ATOM 739 C CA . ASP A 1 94 ? 15.521 1.140 -8.759 1.00 53.78 94 ASP A CA 1
ATOM 740 C C . ASP A 1 94 ? 15.819 1.728 -10.163 1.00 53.78 94 ASP A C 1
ATOM 742 O O . ASP A 1 94 ? 16.964 2.077 -10.458 1.00 53.78 94 ASP A O 1
ATOM 746 N N . PRO A 1 95 ? 14.822 1.835 -11.065 1.00 51.03 95 PRO A N 1
ATOM 747 C CA . PRO A 1 95 ? 14.982 2.489 -12.362 1.00 51.03 95 PRO A CA 1
ATOM 748 C C . PRO A 1 95 ? 15.204 4.007 -12.279 1.00 51.03 95 PRO A C 1
ATOM 750 O O . PRO A 1 95 ? 14.563 4.708 -11.499 1.00 51.03 95 PRO A O 1
ATOM 753 N N . GLU A 1 96 ? 16.068 4.527 -13.162 1.00 46.59 96 GLU A N 1
ATOM 754 C CA . GLU A 1 96 ? 16.501 5.939 -13.256 1.00 46.59 96 GLU A CA 1
ATOM 755 C C . GLU A 1 96 ? 15.394 7.020 -13.105 1.00 46.59 96 GLU A C 1
ATOM 757 O O . GLU A 1 96 ? 15.676 8.045 -12.478 1.00 46.59 96 GLU A O 1
ATOM 762 N N . PRO A 1 97 ? 14.135 6.858 -13.579 1.00 48.72 97 PRO A N 1
ATOM 763 C CA . PRO A 1 97 ? 13.084 7.867 -13.389 1.00 48.72 97 PRO A CA 1
ATOM 764 C C . PRO A 1 97 ? 12.669 8.104 -11.926 1.00 48.72 97 PRO A C 1
ATOM 766 O O . PRO A 1 97 ? 12.096 9.150 -11.624 1.00 48.72 97 PRO A O 1
ATOM 769 N N . ILE A 1 98 ? 12.956 7.164 -11.017 1.00 54.00 98 ILE A N 1
ATOM 770 C CA . ILE A 1 98 ? 12.599 7.237 -9.586 1.00 54.00 98 ILE A CA 1
ATOM 771 C C . ILE A 1 98 ? 13.475 8.241 -8.824 1.00 54.00 98 ILE A C 1
ATOM 773 O O . ILE A 1 98 ? 13.066 8.788 -7.799 1.00 54.00 98 ILE A O 1
ATOM 777 N N . HIS A 1 99 ? 14.664 8.545 -9.346 1.00 52.81 99 HIS A N 1
ATOM 778 C CA . HIS A 1 99 ? 15.708 9.280 -8.630 1.00 52.81 99 HIS A CA 1
ATOM 779 C C . HIS A 1 99 ? 15.411 10.768 -8.395 1.00 52.81 99 HIS A C 1
ATOM 781 O O . HIS A 1 99 ? 16.196 11.444 -7.731 1.00 52.81 99 HIS A O 1
ATOM 787 N N . ASP A 1 100 ? 14.301 11.300 -8.913 1.00 58.84 100 ASP A N 1
ATOM 788 C CA . ASP A 1 100 ? 13.978 12.721 -8.798 1.00 58.84 100 ASP A CA 1
ATOM 789 C C . ASP A 1 100 ? 12.609 12.973 -8.161 1.00 58.84 100 ASP A C 1
ATOM 791 O O . ASP A 1 100 ? 11.802 13.753 -8.668 1.00 58.84 100 ASP A O 1
ATOM 795 N N . LEU A 1 101 ? 12.352 12.355 -6.998 1.00 63.19 101 LEU A N 1
ATOM 796 C CA . LEU A 1 101 ? 11.208 12.744 -6.162 1.00 63.19 101 LEU A CA 1
ATOM 797 C C . LEU A 1 101 ? 11.244 14.237 -5.786 1.00 63.19 101 LEU A C 1
ATOM 799 O O . LEU A 1 101 ? 10.208 14.817 -5.486 1.00 63.19 101 LEU A O 1
ATOM 803 N N . ASN A 1 102 ? 12.408 14.891 -5.868 1.00 57.16 102 ASN A N 1
ATOM 804 C CA . ASN A 1 102 ? 12.548 16.337 -5.678 1.00 57.16 102 ASN A CA 1
ATOM 805 C C . ASN A 1 102 ? 11.819 17.167 -6.753 1.00 57.16 102 ASN A C 1
ATOM 807 O O . ASN A 1 102 ? 11.547 18.346 -6.525 1.00 57.16 102 ASN A O 1
ATOM 811 N N . LYS A 1 103 ? 11.476 16.580 -7.910 1.00 59.81 103 LYS A N 1
ATOM 812 C CA . LYS A 1 103 ? 10.583 17.195 -8.910 1.00 59.81 103 LYS A CA 1
ATOM 813 C C . LYS A 1 103 ? 9.103 17.091 -8.547 1.00 59.81 103 LYS A C 1
ATOM 815 O O . LYS A 1 103 ? 8.275 17.706 -9.220 1.00 59.81 103 LYS A O 1
ATOM 820 N N . LEU A 1 104 ? 8.753 16.312 -7.527 1.00 66.94 104 LEU A N 1
ATOM 821 C CA . LEU A 1 104 ? 7.382 16.179 -7.060 1.00 66.94 104 LEU A CA 1
ATOM 822 C C . LEU A 1 104 ? 7.114 17.314 -6.080 1.00 66.94 104 LEU A C 1
ATOM 824 O O . LEU A 1 104 ? 7.693 17.396 -5.000 1.00 66.94 104 LEU A O 1
ATOM 828 N N . ASN A 1 105 ? 6.240 18.229 -6.482 1.00 60.38 105 ASN A N 1
ATOM 829 C CA . ASN A 1 105 ? 6.082 19.505 -5.791 1.00 60.38 105 ASN A CA 1
ATOM 830 C C . ASN A 1 105 ? 5.400 19.388 -4.413 1.00 60.38 105 ASN A C 1
ATOM 832 O O . ASN A 1 105 ? 5.377 20.371 -3.676 1.00 60.38 105 ASN A O 1
ATOM 836 N N . LEU A 1 106 ? 4.824 18.228 -4.066 1.00 83.25 106 LEU A N 1
ATOM 837 C CA . LEU A 1 106 ? 3.924 18.061 -2.919 1.00 83.25 106 LEU A CA 1
ATOM 838 C C . LEU A 1 106 ? 4.163 16.737 -2.170 1.00 83.25 106 LEU A C 1
ATOM 840 O O . LEU A 1 106 ? 3.319 15.846 -2.205 1.00 83.25 106 LEU A O 1
ATOM 844 N N . ILE A 1 107 ? 5.290 16.602 -1.465 1.00 90.00 107 ILE A N 1
ATOM 845 C CA . ILE A 1 107 ? 5.518 15.480 -0.535 1.00 90.00 107 ILE A CA 1
ATOM 846 C C . ILE A 1 107 ? 5.119 15.895 0.886 1.00 90.00 107 ILE A C 1
ATOM 848 O O . ILE A 1 107 ? 5.616 16.880 1.433 1.00 90.00 107 ILE A O 1
ATOM 852 N N . GLN A 1 108 ? 4.233 15.115 1.499 1.00 94.12 108 GLN A N 1
ATOM 853 C CA . GLN A 1 108 ? 3.825 15.224 2.889 1.00 94.12 108 GLN A CA 1
ATOM 854 C C . GLN A 1 108 ? 4.320 14.018 3.687 1.00 94.12 108 GLN A C 1
ATOM 856 O O . GLN A 1 108 ? 3.856 12.890 3.528 1.00 94.12 108 GLN A O 1
ATOM 861 N N . THR A 1 109 ? 5.203 14.297 4.637 1.00 93.94 109 THR A N 1
ATOM 862 C CA . THR A 1 109 ? 5.725 13.307 5.575 1.00 93.94 109 THR A CA 1
ATOM 863 C C . THR A 1 109 ? 4.884 13.270 6.854 1.00 93.94 109 THR A C 1
ATOM 865 O O . THR A 1 109 ? 4.726 14.279 7.547 1.00 93.94 109 THR A O 1
ATOM 868 N N . LEU A 1 110 ? 4.335 12.101 7.185 1.00 95.12 110 LEU A N 1
ATOM 869 C CA . LEU A 1 110 ? 3.453 11.901 8.330 1.00 95.12 110 LEU A CA 1
ATOM 870 C C . LEU A 1 110 ? 4.208 11.517 9.592 1.00 95.12 110 LEU A C 1
ATOM 872 O O . LEU A 1 110 ? 4.755 10.421 9.699 1.00 95.12 110 LEU A O 1
ATOM 876 N N . SER A 1 111 ? 4.131 12.390 10.596 1.00 95.38 111 SER A N 1
ATOM 877 C CA . SER A 1 111 ? 4.651 12.086 11.922 1.00 95.38 111 SER A CA 1
ATOM 878 C C . SER A 1 111 ? 3.644 11.346 12.794 1.00 95.38 111 SER A C 1
ATOM 880 O O . SER A 1 111 ? 2.588 11.878 13.144 1.00 95.38 111 SER A O 1
ATOM 882 N N . PHE A 1 112 ? 4.020 10.154 13.256 1.00 96.19 112 PHE A N 1
ATOM 883 C CA . PHE A 1 112 ? 3.226 9.347 14.180 1.00 96.19 112 PHE A CA 1
ATOM 884 C C . PHE A 1 112 ? 3.510 9.685 15.649 1.00 96.19 112 PHE A C 1
ATOM 886 O O . PHE A 1 112 ? 3.067 8.979 16.559 1.00 96.19 112 PHE A O 1
ATOM 893 N N . HIS A 1 113 ? 4.222 10.777 15.937 1.00 93.12 113 HIS A N 1
ATOM 894 C CA . HIS A 1 113 ? 4.418 11.255 17.308 1.00 93.12 113 HIS A CA 1
ATOM 895 C C . HIS A 1 113 ? 3.089 11.525 18.028 1.00 93.12 113 HIS A C 1
ATOM 897 O O . HIS A 1 113 ? 2.971 11.220 19.213 1.00 93.12 113 HIS A O 1
ATOM 903 N N . ARG A 1 114 ? 2.083 12.035 17.305 1.00 88.81 114 ARG A N 1
ATOM 904 C CA . ARG A 1 114 ? 0.715 12.254 17.812 1.00 88.81 114 ARG A CA 1
ATOM 905 C C . ARG A 1 114 ? -0.280 11.168 17.387 1.00 88.81 114 ARG A C 1
ATOM 907 O O . ARG A 1 114 ? -1.475 11.345 17.600 1.00 88.81 114 ARG A O 1
ATOM 914 N N . GLY A 1 115 ? 0.194 10.088 16.764 1.00 94.12 115 GLY A N 1
ATOM 915 C CA . GLY A 1 115 ? -0.662 8.966 16.386 1.00 94.12 115 GLY A CA 1
ATOM 916 C C . GLY A 1 115 ? -1.240 8.281 17.624 1.00 94.12 115 GLY A C 1
ATOM 917 O O . GLY A 1 115 ? -0.580 8.209 18.662 1.00 94.12 115 GLY A O 1
ATOM 918 N N . THR A 1 116 ? -2.465 7.780 17.514 1.00 97.44 116 THR A N 1
ATOM 919 C CA . THR A 1 116 ? -3.165 7.078 18.598 1.00 97.44 116 THR A CA 1
ATOM 920 C C . THR A 1 116 ? -3.282 5.589 18.288 1.00 97.44 116 THR A C 1
ATOM 922 O O . THR A 1 116 ? -3.273 5.224 17.112 1.00 97.44 116 THR A O 1
ATOM 925 N N . PRO A 1 117 ? -3.418 4.715 19.298 1.00 97.88 117 PRO A N 1
ATOM 926 C CA . PRO A 1 117 ? -3.718 3.310 19.053 1.00 97.88 117 PRO A CA 1
ATOM 927 C C . PRO A 1 117 ? -5.006 3.142 18.241 1.00 97.88 117 PRO A C 1
ATOM 929 O O . PRO A 1 117 ? -5.964 3.895 18.427 1.00 97.88 117 PRO A O 1
ATOM 932 N N . LEU A 1 118 ? -5.025 2.145 17.360 1.00 97.56 118 LEU A N 1
ATOM 933 C CA . LEU A 1 118 ? -6.172 1.805 16.522 1.00 97.56 118 LEU A CA 1
ATOM 934 C C . LEU A 1 118 ? -6.269 0.290 16.398 1.00 97.56 118 LEU A C 1
ATOM 936 O O . LEU A 1 118 ? -5.345 -0.349 15.900 1.00 97.56 118 LEU A O 1
ATOM 940 N N . ALA A 1 119 ? -7.399 -0.271 16.826 1.00 96.00 119 ALA A N 1
ATOM 941 C CA . ALA A 1 119 ? -7.616 -1.712 16.885 1.00 96.00 119 ALA A CA 1
ATOM 942 C C . ALA A 1 119 ? -6.437 -2.438 17.564 1.00 96.00 119 ALA A C 1
ATOM 944 O O . ALA A 1 119 ? -6.223 -2.278 18.765 1.00 96.00 119 ALA A O 1
ATOM 945 N N . THR A 1 120 ? -5.661 -3.215 16.809 1.00 97.94 120 THR A N 1
ATOM 946 C CA . THR A 1 120 ? -4.507 -3.975 17.307 1.00 97.94 120 THR A CA 1
ATOM 947 C C . THR A 1 120 ? -3.171 -3.241 17.132 1.00 97.94 120 THR A C 1
ATOM 949 O O . THR A 1 120 ? -2.138 -3.738 17.583 1.00 97.94 120 THR A O 1
ATOM 952 N N . PHE A 1 121 ? -3.159 -2.060 16.507 1.00 98.12 121 PHE A N 1
ATOM 953 C CA . PHE A 1 121 ? -1.959 -1.286 16.184 1.00 98.12 121 PHE A CA 1
ATOM 954 C C . PHE A 1 121 ? -1.672 -0.181 17.204 1.00 98.12 121 PHE A C 1
ATOM 956 O O . PHE A 1 121 ? -2.573 0.456 17.747 1.00 98.12 121 PHE A O 1
ATOM 963 N N . GLU A 1 122 ? -0.386 0.079 17.438 1.00 97.00 122 GLU A N 1
ATOM 964 C CA . GLU A 1 122 ? 0.082 1.020 18.466 1.00 97.00 122 GLU A CA 1
ATOM 965 C C . GLU A 1 122 ? -0.143 2.480 18.087 1.00 97.00 122 GLU A C 1
ATOM 967 O O . GLU A 1 122 ? -0.378 3.322 18.954 1.00 97.00 122 GLU A O 1
ATOM 972 N N . LYS A 1 123 ? -0.017 2.786 16.794 1.00 97.81 123 LYS A N 1
ATOM 973 C CA . LYS A 1 123 ? -0.070 4.143 16.265 1.00 97.81 123 LYS A CA 1
ATOM 974 C C . LYS A 1 123 ? -0.727 4.155 14.897 1.00 97.81 123 LYS A C 1
ATOM 976 O O . LYS A 1 123 ? -0.256 3.497 13.971 1.00 97.81 123 LYS A O 1
ATOM 981 N N . ALA A 1 124 ? -1.757 4.972 14.781 1.00 98.25 124 ALA A N 1
ATOM 982 C CA . ALA A 1 124 ? -2.394 5.332 13.536 1.00 98.25 124 ALA A CA 1
ATOM 983 C C . ALA A 1 124 ? -2.762 6.822 13.531 1.00 98.25 124 ALA A C 1
ATOM 985 O O . ALA A 1 124 ? -2.799 7.477 14.578 1.00 98.25 124 ALA A O 1
ATOM 986 N N . ILE A 1 125 ? -3.018 7.354 12.341 1.00 98.44 125 ILE A N 1
ATOM 987 C CA . ILE A 1 125 ? -3.478 8.721 12.106 1.00 98.44 125 ILE A CA 1
ATOM 988 C C . ILE A 1 125 ? -4.750 8.637 11.269 1.00 98.44 125 ILE A C 1
ATOM 990 O O . ILE A 1 125 ? -4.728 8.101 10.166 1.00 98.44 125 ILE A O 1
ATOM 994 N N . ASP A 1 126 ? -5.847 9.192 11.775 1.00 98.12 126 ASP A N 1
ATOM 995 C CA . ASP A 1 126 ? -7.020 9.490 10.954 1.00 98.12 126 ASP A CA 1
ATOM 996 C C . ASP A 1 126 ? -6.699 10.713 10.084 1.00 98.12 126 ASP A C 1
ATOM 998 O O . ASP A 1 126 ? -6.599 11.838 10.586 1.00 98.12 126 ASP A O 1
ATOM 1002 N N . TYR A 1 127 ? -6.441 10.469 8.799 1.00 98.00 127 TYR A N 1
ATOM 1003 C CA . TYR A 1 127 ? -5.862 11.466 7.901 1.00 98.00 127 TYR A CA 1
ATOM 1004 C C . TYR A 1 127 ? -6.844 12.602 7.597 1.00 98.00 127 TYR A C 1
ATOM 1006 O O . TYR A 1 127 ? -6.484 13.780 7.672 1.00 98.00 127 TYR A O 1
ATOM 1014 N N . PHE A 1 128 ? -8.104 12.250 7.329 1.00 97.62 128 PHE A N 1
ATOM 1015 C CA . PHE A 1 128 ? -9.172 13.205 7.027 1.00 97.62 128 PHE A CA 1
ATOM 1016 C C . PHE A 1 128 ? -9.954 13.666 8.261 1.00 97.62 128 PHE A C 1
ATOM 1018 O O . PHE A 1 128 ? -10.688 14.652 8.176 1.00 97.62 128 PHE A O 1
ATOM 1025 N N . LYS A 1 129 ? -9.732 13.036 9.425 1.00 97.50 129 LYS A N 1
ATOM 1026 C CA . LYS A 1 129 ? -10.422 13.321 10.699 1.00 97.50 129 LYS A CA 1
ATOM 1027 C C . LYS A 1 129 ? -11.918 13.002 10.670 1.00 97.50 129 LYS A C 1
ATOM 1029 O O . LYS A 1 129 ? -12.689 13.579 11.439 1.00 97.50 129 LYS A O 1
ATOM 1034 N N . ASP A 1 130 ? -12.321 12.117 9.769 1.00 97.50 130 ASP A N 1
ATOM 1035 C CA . ASP A 1 130 ? -13.684 11.607 9.625 1.00 97.50 130 ASP A CA 1
ATOM 1036 C C . ASP A 1 130 ? -13.747 10.074 9.750 1.00 97.50 130 ASP A C 1
ATOM 1038 O O . ASP A 1 130 ? -14.818 9.483 9.619 1.00 97.50 130 ASP A O 1
ATOM 1042 N N . GLY A 1 131 ? -12.609 9.430 10.027 1.00 96.81 131 GLY A N 1
ATOM 1043 C CA . GLY A 1 131 ? -12.464 7.987 10.149 1.00 96.81 131 GLY A CA 1
ATOM 1044 C C . GLY A 1 131 ? -12.371 7.234 8.824 1.00 96.81 131 GLY A C 1
ATOM 1045 O O . GLY A 1 131 ? -12.180 6.023 8.872 1.00 96.81 131 GLY A O 1
ATOM 1046 N N . SER A 1 132 ? -12.478 7.894 7.667 1.00 97.38 132 SER A N 1
ATOM 1047 C CA . SER A 1 132 ? -12.531 7.226 6.356 1.00 97.38 132 SER A CA 1
ATOM 1048 C C . SER A 1 132 ? -11.224 6.527 5.977 1.00 97.38 132 SER A C 1
ATOM 1050 O O . SER A 1 132 ? -11.254 5.386 5.516 1.00 97.38 132 SER A O 1
ATOM 1052 N N . ILE A 1 133 ? -10.083 7.187 6.203 1.00 98.25 133 ILE A N 1
ATOM 1053 C CA . ILE A 1 133 ? -8.741 6.647 5.965 1.00 98.25 133 ILE A CA 1
ATOM 1054 C C . ILE A 1 133 ? -7.907 6.792 7.231 1.00 98.25 133 ILE A C 1
ATOM 1056 O O . ILE A 1 133 ? -7.531 7.892 7.649 1.00 98.25 133 ILE A O 1
ATOM 1060 N N . GLN A 1 134 ? -7.578 5.647 7.817 1.00 98.38 134 GLN A N 1
ATOM 1061 C CA . GLN A 1 134 ? -6.737 5.540 8.995 1.00 98.38 134 GLN A CA 1
ATOM 1062 C C . GLN A 1 134 ? -5.387 4.949 8.590 1.00 98.38 134 GLN A C 1
ATOM 1064 O O . GLN A 1 134 ? -5.277 3.779 8.229 1.00 98.38 134 GLN A O 1
ATOM 1069 N N . ILE A 1 135 ? -4.347 5.770 8.650 1.00 98.62 135 ILE A N 1
ATOM 1070 C CA . ILE A 1 135 ? -2.991 5.402 8.250 1.00 98.62 135 ILE A CA 1
ATOM 1071 C C . ILE A 1 135 ? -2.302 4.761 9.445 1.00 98.62 135 ILE A C 1
ATOM 1073 O O . ILE A 1 135 ? -2.148 5.400 10.484 1.00 98.62 135 ILE A O 1
ATOM 1077 N N . ILE A 1 136 ? -1.889 3.508 9.314 1.00 98.56 136 ILE A N 1
ATOM 1078 C CA . ILE A 1 136 ? -1.242 2.714 10.358 1.00 98.56 136 ILE A CA 1
ATOM 1079 C C . ILE A 1 136 ? 0.276 2.828 10.215 1.00 98.56 136 ILE A C 1
ATOM 1081 O O . ILE A 1 136 ? 0.813 2.681 9.115 1.00 98.56 136 ILE A O 1
ATOM 1085 N N . LYS A 1 137 ? 0.979 3.052 11.335 1.00 97.88 137 LYS A N 1
ATOM 1086 C CA . LYS A 1 137 ? 2.447 3.038 11.355 1.00 97.88 137 LYS A CA 1
ATOM 1087 C C . LYS A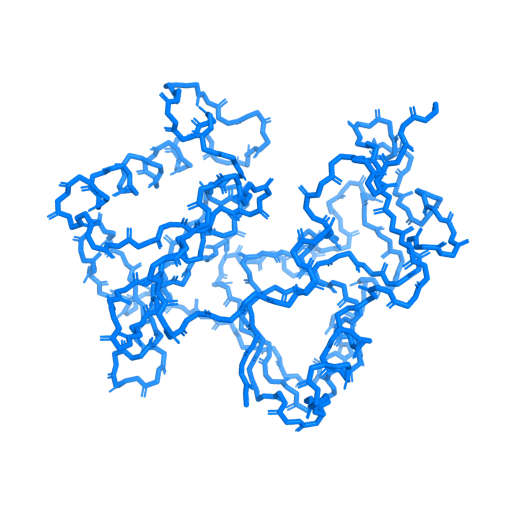 1 137 ? 2.960 1.613 11.149 1.00 97.88 137 LYS A C 1
ATOM 1089 O O . LYS A 1 137 ? 2.813 0.776 12.044 1.00 97.88 137 LYS A O 1
ATOM 1094 N N . GLY A 1 138 ? 3.628 1.384 10.027 1.00 95.38 138 GLY A N 1
ATOM 1095 C CA . GLY A 1 138 ? 4.369 0.163 9.752 1.00 95.38 138 GLY A CA 1
ATOM 1096 C C . GLY A 1 138 ? 5.811 0.249 10.256 1.00 95.38 138 GLY A C 1
ATOM 1097 O O . GLY A 1 138 ? 6.057 0.485 11.451 1.00 95.38 138 GLY A O 1
ATOM 1098 N N . GLY A 1 139 ? 6.754 0.041 9.341 1.00 91.44 139 GLY A N 1
ATOM 1099 C CA . GLY A 1 139 ? 8.198 0.099 9.572 1.00 91.44 139 GLY A CA 1
ATOM 1100 C C . GLY A 1 139 ? 8.859 -1.278 9.664 1.00 91.44 139 GLY A C 1
ATOM 1101 O O . GLY A 1 139 ? 9.924 -1.404 10.269 1.00 91.44 139 GLY A O 1
ATOM 1102 N N . GLY A 1 140 ? 8.187 -2.331 9.190 1.00 89.00 140 GLY A N 1
ATOM 1103 C CA . GLY A 1 140 ? 8.723 -3.689 9.188 1.00 89.00 140 GLY A CA 1
ATOM 1104 C C . GLY A 1 140 ? 9.524 -3.981 7.924 1.00 89.00 140 GLY A C 1
ATOM 1105 O O . GLY A 1 140 ? 10.724 -4.265 7.990 1.00 89.00 140 GLY A O 1
ATOM 1106 N N . HIS A 1 141 ? 8.840 -3.901 6.780 1.00 90.69 141 HIS A N 1
ATOM 1107 C CA . HIS A 1 141 ? 9.409 -4.195 5.467 1.00 90.69 141 HIS A CA 1
ATOM 1108 C C . HIS A 1 141 ? 10.544 -3.228 5.115 1.00 90.69 141 HIS A C 1
ATOM 1110 O O . HIS A 1 141 ? 11.680 -3.660 4.914 1.00 90.69 141 HIS A O 1
ATOM 1116 N N . VAL A 1 142 ? 10.264 -1.925 5.159 1.00 90.12 142 VAL A N 1
ATOM 1117 C CA . VAL A 1 142 ? 11.266 -0.857 5.163 1.00 90.12 142 VAL A CA 1
ATOM 1118 C C . VAL A 1 142 ? 10.905 0.193 6.207 1.00 90.12 142 VAL A C 1
ATOM 1120 O O . VAL A 1 142 ? 9.776 0.249 6.699 1.00 90.12 142 VAL A O 1
ATOM 1123 N N . ASP A 1 143 ? 11.878 1.022 6.581 1.00 91.38 143 ASP A N 1
ATOM 1124 C CA . ASP A 1 143 ? 11.604 2.147 7.472 1.00 91.38 143 ASP A CA 1
ATOM 1125 C C . ASP A 1 143 ? 10.633 3.118 6.786 1.00 91.38 143 ASP A C 1
ATOM 1127 O O . ASP A 1 143 ? 10.705 3.348 5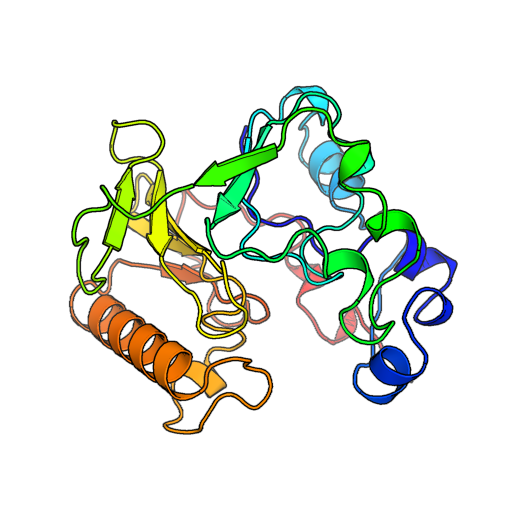.579 1.00 91.38 143 ASP A O 1
ATOM 1131 N N . GLY A 1 144 ? 9.692 3.658 7.558 1.00 92.62 144 GLY A N 1
ATOM 1132 C CA . GLY A 1 144 ? 8.681 4.580 7.041 1.00 92.62 144 GLY A CA 1
ATOM 1133 C C . GLY A 1 144 ? 7.470 3.922 6.389 1.00 92.62 144 GLY A C 1
ATOM 1134 O O . GLY A 1 144 ? 6.529 4.651 6.079 1.00 92.62 144 GLY A O 1
ATOM 1135 N N . SER A 1 145 ? 7.447 2.589 6.244 1.00 95.06 145 SER A N 1
ATOM 1136 C CA . SER A 1 145 ? 6.303 1.889 5.659 1.00 95.06 145 SER A CA 1
ATOM 1137 C C . SER A 1 145 ? 4.983 2.211 6.371 1.00 95.06 145 SER A C 1
ATOM 1139 O O . SER A 1 145 ? 4.930 2.326 7.603 1.00 95.06 145 SER A O 1
ATOM 1141 N N . ILE A 1 146 ? 3.904 2.330 5.598 1.00 98.25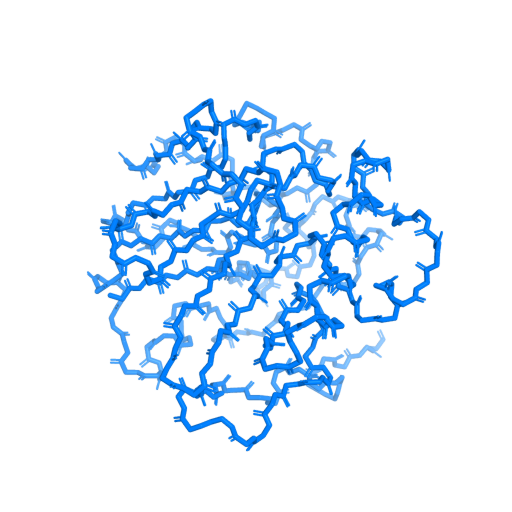 146 ILE A N 1
ATOM 1142 C CA . ILE A 1 146 ? 2.542 2.576 6.084 1.00 98.25 146 ILE A CA 1
ATOM 1143 C C . ILE A 1 146 ? 1.546 1.577 5.488 1.00 98.25 146 ILE A C 1
ATOM 1145 O O . ILE A 1 146 ? 1.725 1.075 4.383 1.00 98.25 146 ILE A O 1
ATOM 1149 N N . ALA A 1 147 ? 0.458 1.345 6.218 1.00 98.44 147 ALA A N 1
ATOM 1150 C CA . ALA A 1 147 ? -0.719 0.618 5.747 1.00 98.44 147 ALA A CA 1
ATOM 1151 C C . ALA A 1 147 ? -1.969 1.493 5.908 1.00 98.44 147 ALA A C 1
ATOM 1153 O O . ALA A 1 147 ? -1.989 2.386 6.760 1.00 98.44 147 ALA A O 1
ATOM 1154 N N . LEU A 1 148 ? -3.024 1.238 5.133 1.00 98.69 148 LEU A N 1
ATOM 1155 C CA . LEU A 1 148 ? -4.294 1.962 5.237 1.00 98.69 148 LEU A CA 1
ATOM 1156 C C . LEU A 1 148 ? -5.409 1.047 5.727 1.00 98.69 148 LEU A C 1
ATOM 1158 O O . LEU A 1 148 ? -5.712 0.049 5.082 1.00 98.69 148 LEU A O 1
ATOM 1162 N N . LEU A 1 149 ? -6.073 1.426 6.817 1.00 98.62 149 LEU A N 1
ATOM 1163 C CA . LEU A 1 149 ? -7.388 0.899 7.165 1.00 98.62 149 LEU A CA 1
ATOM 1164 C C . LEU A 1 149 ? -8.451 1.872 6.647 1.00 98.62 149 LEU A C 1
ATOM 1166 O O . LEU A 1 149 ? -8.570 2.999 7.129 1.00 98.62 149 LEU A O 1
ATOM 1170 N N . ILE A 1 150 ? -9.191 1.436 5.634 1.00 98.31 150 ILE A N 1
ATOM 1171 C CA . ILE A 1 150 ? -10.200 2.218 4.922 1.00 98.31 150 ILE A CA 1
ATOM 1172 C C . ILE A 1 150 ? -11.582 1.763 5.377 1.00 98.31 150 ILE A C 1
ATOM 1174 O O . ILE A 1 150 ? -11.882 0.570 5.364 1.00 98.31 150 ILE A O 1
ATOM 1178 N N . GLN A 1 151 ? -12.435 2.709 5.754 1.00 97.62 151 GLN A N 1
ATOM 1179 C CA . GLN A 1 151 ? -13.823 2.430 6.110 1.00 97.62 151 GLN A CA 1
ATOM 1180 C C . GLN A 1 151 ? -14.702 2.524 4.861 1.00 97.62 151 GLN A C 1
ATOM 1182 O O . GLN A 1 151 ? -14.914 3.611 4.323 1.00 97.62 151 GLN A O 1
ATOM 1187 N N . LEU A 1 152 ? -15.214 1.382 4.398 1.00 96.69 152 LEU A N 1
ATOM 1188 C CA . LEU A 1 152 ? -16.186 1.305 3.306 1.00 96.69 152 LEU A CA 1
ATOM 1189 C C . LEU A 1 152 ? -17.570 0.886 3.835 1.00 96.69 152 LEU A C 1
ATOM 1191 O O . LEU A 1 152 ? -17.725 0.549 5.009 1.00 96.69 152 LEU A O 1
ATOM 1195 N N . GLN A 1 153 ? -18.589 0.929 2.973 1.00 95.25 153 GLN A N 1
ATOM 1196 C CA . GLN A 1 153 ? -19.992 0.730 3.363 1.00 95.25 153 GLN A CA 1
ATOM 1197 C C . GLN A 1 153 ? -20.280 -0.676 3.903 1.00 95.25 153 GLN A C 1
ATOM 1199 O O . GLN A 1 153 ? -20.984 -0.811 4.902 1.00 95.25 153 GLN A O 1
ATOM 1204 N N . ASP A 1 154 ? -19.711 -1.704 3.277 1.00 94.88 154 ASP A N 1
ATOM 1205 C CA . ASP A 1 154 ? -19.905 -3.111 3.639 1.00 94.88 154 ASP A CA 1
ATOM 1206 C C . ASP A 1 154 ? -18.831 -3.598 4.640 1.00 94.88 154 ASP A C 1
ATOM 1208 O O . ASP A 1 154 ? -18.769 -4.784 4.965 1.00 94.88 154 ASP A O 1
ATOM 1212 N N . GLY A 1 155 ? -17.975 -2.695 5.138 1.00 95.19 155 GLY A N 1
ATOM 1213 C CA . GLY A 1 155 ? -16.995 -2.964 6.192 1.00 95.19 155 GLY A CA 1
ATOM 1214 C C . GLY A 1 155 ? -15.581 -2.445 5.902 1.00 95.19 155 GLY A C 1
ATOM 1215 O O . GLY A 1 155 ? -15.285 -1.966 4.804 1.00 95.19 155 GLY A O 1
ATOM 1216 N N . PRO A 1 156 ? -14.667 -2.550 6.874 1.00 97.25 156 PRO A N 1
ATOM 1217 C CA . PRO A 1 156 ? -13.298 -2.072 6.729 1.00 97.25 156 PRO A CA 1
ATOM 1218 C C . PRO A 1 156 ? -12.464 -2.897 5.735 1.00 97.25 156 PRO A C 1
ATOM 1220 O O . PRO A 1 156 ? -12.642 -4.110 5.592 1.00 97.25 156 PRO A O 1
ATOM 1223 N N . VAL A 1 157 ? -11.511 -2.232 5.084 1.00 97.81 157 VAL A N 1
ATOM 1224 C CA . VAL A 1 157 ? -10.495 -2.836 4.213 1.00 97.81 157 VAL A CA 1
ATOM 1225 C C . VAL A 1 157 ? -9.114 -2.389 4.677 1.00 97.81 157 VAL A C 1
ATOM 1227 O O . VAL A 1 157 ? -8.855 -1.196 4.789 1.00 97.81 157 VAL A O 1
ATOM 1230 N N . LEU A 1 158 ? -8.221 -3.337 4.944 1.00 98.06 158 LEU A N 1
ATOM 1231 C CA . LEU A 1 158 ? -6.819 -3.092 5.251 1.00 98.06 158 LEU A CA 1
ATOM 1232 C C . LEU A 1 158 ? -5.976 -3.304 3.989 1.00 98.06 158 LEU A C 1
ATOM 1234 O O . LEU A 1 158 ? -5.806 -4.440 3.553 1.00 98.06 158 LEU A O 1
ATOM 1238 N N . LEU A 1 159 ? -5.429 -2.225 3.434 1.00 98.12 159 LEU A N 1
ATOM 1239 C CA . LEU A 1 159 ? -4.393 -2.268 2.403 1.00 98.12 159 LEU A CA 1
ATOM 1240 C C . LEU A 1 159 ? -3.031 -2.259 3.101 1.00 98.12 159 LEU A C 1
ATOM 1242 O O . LEU A 1 159 ? -2.658 -1.255 3.711 1.00 98.12 159 LEU A O 1
ATOM 1246 N N . SER A 1 160 ? -2.307 -3.378 3.082 1.00 96.81 160 SER A N 1
ATOM 1247 C CA . SER A 1 160 ? -1.093 -3.518 3.902 1.00 96.81 160 SER A CA 1
ATOM 1248 C C . SER A 1 160 ? 0.192 -3.046 3.229 1.00 96.81 160 SER A C 1
ATOM 1250 O O . SER A 1 160 ? 1.194 -2.889 3.925 1.00 96.81 160 SER A O 1
ATOM 1252 N N . GLY A 1 161 ? 0.197 -2.911 1.898 1.00 95.31 161 GLY A N 1
ATOM 1253 C CA . GLY A 1 161 ? 1.447 -2.931 1.134 1.00 95.31 161 GLY A CA 1
ATOM 1254 C C . GLY A 1 161 ? 2.294 -4.140 1.547 1.00 95.31 161 GLY A C 1
ATOM 1255 O O . GLY A 1 161 ? 1.752 -5.194 1.903 1.00 95.31 161 GLY A O 1
ATOM 1256 N N . ASP A 1 162 ? 3.604 -3.947 1.632 1.00 94.25 162 ASP A N 1
ATOM 1257 C CA . ASP A 1 162 ? 4.557 -5.029 1.903 1.00 94.25 162 ASP A CA 1
ATOM 1258 C C . ASP A 1 162 ? 4.759 -5.378 3.381 1.00 94.25 162 ASP A C 1
ATOM 1260 O O . ASP A 1 162 ? 5.515 -6.298 3.717 1.00 94.25 162 ASP A O 1
ATOM 1264 N N . GLU A 1 163 ? 3.995 -4.742 4.277 1.00 93.81 163 GLU A N 1
ATOM 1265 C CA . GLU A 1 163 ? 3.827 -5.252 5.644 1.00 93.81 163 GLU A CA 1
ATOM 1266 C C . GLU A 1 163 ? 3.183 -6.656 5.642 1.00 93.81 163 GLU A C 1
ATOM 1268 O O . GLU A 1 163 ? 3.394 -7.461 6.554 1.00 93.81 163 GLU A O 1
ATOM 1273 N N . VAL A 1 164 ? 2.424 -6.973 4.583 1.00 93.94 164 VAL A N 1
ATOM 1274 C CA . VAL A 1 164 ? 2.041 -8.337 4.203 1.00 93.94 164 VAL A CA 1
ATOM 1275 C C . VAL A 1 164 ? 2.161 -8.476 2.689 1.00 93.94 164 VAL A C 1
ATOM 1277 O O . VAL A 1 164 ? 1.286 -8.037 1.954 1.00 93.94 164 VAL A O 1
ATOM 1280 N N . VAL A 1 165 ? 3.214 -9.145 2.224 1.00 91.38 165 VAL A N 1
ATOM 1281 C CA . VAL A 1 165 ? 3.434 -9.390 0.786 1.00 91.38 165 VAL A CA 1
ATOM 1282 C C . VAL A 1 165 ? 2.454 -10.442 0.255 1.00 91.38 165 VAL A C 1
ATOM 1284 O O . VAL A 1 165 ? 1.727 -10.184 -0.699 1.00 91.38 165 VAL A O 1
ATOM 1287 N N . HIS A 1 166 ? 2.374 -11.603 0.915 1.00 91.25 166 HIS A N 1
ATOM 1288 C CA . HIS A 1 166 ? 1.479 -12.703 0.545 1.00 91.25 166 HIS A CA 1
ATOM 1289 C C . HIS A 1 166 ? 0.741 -13.297 1.753 1.00 91.25 166 HIS A C 1
ATOM 1291 O O . HIS A 1 166 ? 1.202 -13.211 2.900 1.00 91.25 166 HIS A O 1
ATOM 1297 N N . PHE A 1 167 ? -0.401 -13.952 1.507 1.00 92.12 167 PHE A N 1
ATOM 1298 C CA . PHE A 1 167 ? -1.155 -14.619 2.570 1.00 92.12 167 PHE A CA 1
ATOM 1299 C C . PHE A 1 167 ? -0.412 -15.819 3.160 1.00 92.12 167 PHE A C 1
ATOM 1301 O O . PHE A 1 167 ? -0.540 -16.078 4.356 1.00 92.12 167 PHE A O 1
ATOM 1308 N N . ASP A 1 168 ? 0.329 -16.583 2.359 1.00 90.06 168 ASP A N 1
ATOM 1309 C CA . ASP A 1 168 ? 1.120 -17.716 2.853 1.00 90.06 168 ASP A CA 1
ATOM 1310 C C . ASP A 1 168 ? 2.193 -17.244 3.843 1.00 90.06 168 ASP A C 1
ATOM 1312 O O . ASP A 1 168 ? 2.336 -17.834 4.914 1.00 90.06 168 ASP A O 1
ATOM 1316 N N . TRP A 1 169 ? 2.843 -16.113 3.555 1.00 88.50 169 TRP A N 1
ATOM 1317 C CA . TRP A 1 169 ? 3.806 -15.494 4.454 1.00 88.50 169 TRP A CA 1
ATOM 1318 C C . TRP A 1 169 ? 3.108 -15.072 5.731 1.00 88.50 169 TRP A C 1
ATOM 1320 O O . TRP A 1 169 ? 3.565 -15.467 6.793 1.00 88.50 169 TRP A O 1
ATOM 1330 N N . LEU A 1 170 ? 1.967 -14.371 5.664 1.00 91.88 170 LEU A N 1
ATOM 1331 C CA . LEU A 1 170 ? 1.198 -13.990 6.857 1.00 91.88 170 LEU A CA 1
ATOM 1332 C C . LEU A 1 170 ? 0.897 -15.181 7.779 1.00 91.88 170 LEU A C 1
ATOM 1334 O O . LEU A 1 170 ? 0.988 -15.029 8.997 1.00 91.88 170 LEU A O 1
ATOM 1338 N N . ASN A 1 171 ? 0.573 -16.340 7.202 1.00 89.81 171 ASN A N 1
ATOM 1339 C CA . ASN A 1 171 ? 0.204 -17.555 7.931 1.00 89.81 171 ASN A CA 1
ATOM 1340 C C . ASN A 1 171 ? 1.398 -18.357 8.468 1.00 89.81 171 ASN A C 1
ATOM 1342 O O . ASN A 1 171 ? 1.186 -19.295 9.235 1.00 89.81 171 ASN A O 1
ATOM 1346 N N . HIS A 1 172 ? 2.628 -18.013 8.086 1.00 86.06 172 HIS A N 1
ATOM 1347 C CA . HIS A 1 172 ? 3.832 -18.685 8.559 1.00 86.06 172 HIS A CA 1
ATOM 1348 C C . HIS A 1 172 ? 4.510 -17.894 9.680 1.00 86.06 172 HIS A C 1
ATOM 1350 O O . HIS A 1 172 ? 4.609 -16.674 9.611 1.00 86.06 172 HIS A O 1
ATOM 1356 N N . ASP A 1 173 ? 5.098 -18.562 10.668 1.00 81.75 173 ASP A N 1
ATOM 1357 C CA . ASP A 1 173 ? 5.892 -17.893 11.714 1.00 81.75 173 ASP A CA 1
ATOM 1358 C C . ASP A 1 173 ? 7.326 -17.545 11.258 1.00 81.75 173 ASP A C 1
ATOM 1360 O O . ASP A 1 173 ? 8.201 -17.254 12.072 1.00 81.75 173 ASP A O 1
ATOM 1364 N N . ASP A 1 174 ? 7.571 -17.552 9.944 1.00 75.31 174 ASP A N 1
ATOM 1365 C CA . ASP A 1 174 ? 8.878 -17.233 9.378 1.00 75.31 174 ASP A CA 1
ATOM 1366 C C . ASP A 1 174 ? 9.136 -15.728 9.413 1.00 75.31 174 ASP A C 1
ATOM 1368 O O . ASP A 1 174 ? 8.245 -14.896 9.183 1.00 75.31 174 ASP A O 1
ATOM 1372 N N . VAL A 1 175 ? 10.408 -15.388 9.623 1.00 67.00 175 VAL A N 1
ATOM 1373 C CA . VAL A 1 175 ? 10.915 -14.048 9.350 1.00 67.00 175 VAL A CA 1
ATOM 1374 C C . VAL A 1 175 ? 10.767 -13.790 7.854 1.00 67.00 175 VAL A C 1
ATOM 1376 O O . VAL A 1 175 ? 11.286 -14.544 7.028 1.00 67.00 175 VAL A O 1
ATOM 1379 N N . GLN A 1 176 ? 10.053 -12.722 7.504 1.00 67.25 176 GLN A N 1
ATOM 1380 C CA . GLN A 1 176 ? 9.903 -12.302 6.115 1.00 67.25 176 GLN A CA 1
ATOM 1381 C C . GLN A 1 176 ? 11.287 -12.100 5.492 1.00 67.25 176 GLN A C 1
ATOM 1383 O O . GLN A 1 176 ? 12.119 -11.370 6.028 1.00 67.25 176 GLN A O 1
ATOM 1388 N N . ARG A 1 177 ? 11.539 -12.777 4.367 1.00 68.12 177 ARG A N 1
ATOM 1389 C CA . ARG A 1 177 ? 12.870 -12.836 3.737 1.00 68.12 177 ARG A CA 1
ATOM 1390 C C . ARG A 1 177 ? 13.341 -11.484 3.197 1.00 68.12 177 ARG A C 1
ATOM 1392 O O . ARG A 1 177 ? 14.538 -11.288 3.025 1.00 68.12 177 ARG A O 1
ATOM 1399 N N . ILE A 1 178 ? 12.399 -10.581 2.934 1.00 73.25 178 ILE A N 1
ATOM 1400 C CA . ILE A 1 178 ? 12.616 -9.250 2.370 1.00 73.25 178 ILE A CA 1
ATOM 1401 C C . ILE A 1 178 ? 12.076 -8.242 3.391 1.00 73.25 178 ILE A C 1
ATOM 1403 O O . ILE A 1 178 ? 10.903 -7.876 3.362 1.00 73.25 178 ILE A O 1
ATOM 1407 N N . SER A 1 179 ? 12.899 -7.909 4.384 1.00 81.88 179 SER A N 1
ATOM 1408 C CA . SER A 1 179 ? 12.543 -7.004 5.480 1.00 81.88 179 SER A CA 1
ATOM 1409 C C . SER A 1 179 ? 13.796 -6.348 6.053 1.00 81.88 179 SER A C 1
ATOM 1411 O O . SER A 1 179 ? 14.740 -7.046 6.429 1.00 81.88 179 SER A O 1
ATOM 1413 N N . LYS A 1 180 ? 13.767 -5.026 6.227 1.00 84.81 180 LYS A N 1
ATOM 1414 C CA . LYS A 1 180 ? 14.811 -4.259 6.919 1.00 84.81 180 LYS A CA 1
ATOM 1415 C C . LYS A 1 180 ? 14.775 -4.480 8.434 1.00 84.81 180 LYS A C 1
ATOM 1417 O O . LYS A 1 180 ? 15.828 -4.511 9.068 1.00 84.81 180 LYS A O 1
ATOM 1422 N N . ASN A 1 181 ? 13.589 -4.704 9.016 1.00 89.19 181 ASN A N 1
ATOM 1423 C CA . ASN A 1 181 ? 13.420 -4.940 10.452 1.00 89.19 181 ASN A CA 1
ATOM 1424 C C . ASN A 1 181 ? 12.581 -6.203 10.759 1.00 89.19 181 ASN A C 1
ATOM 1426 O O . ASN A 1 181 ? 11.376 -6.112 11.013 1.00 89.19 181 ASN A O 1
ATOM 1430 N N . PRO A 1 182 ? 13.228 -7.388 10.816 1.00 89.75 182 PRO A N 1
ATOM 1431 C CA . PRO A 1 182 ? 12.601 -8.684 11.107 1.00 89.75 182 PRO A CA 1
ATOM 1432 C C . PRO A 1 182 ? 11.672 -8.736 12.325 1.00 89.75 182 PRO A C 1
ATOM 1434 O O . PRO A 1 182 ? 10.629 -9.387 12.293 1.00 89.75 182 PRO A O 1
ATOM 1437 N N . ASN A 1 183 ? 12.038 -8.058 13.414 1.00 92.06 183 ASN A N 1
ATOM 1438 C CA . ASN A 1 183 ? 11.234 -8.071 14.634 1.00 92.06 183 ASN A CA 1
ATOM 1439 C C . ASN A 1 183 ? 9.988 -7.198 14.474 1.00 92.06 183 ASN A C 1
ATOM 1441 O O . ASN A 1 183 ? 8.902 -7.585 14.905 1.00 92.06 183 ASN A O 1
ATOM 1445 N N . ARG A 1 184 ? 10.135 -6.031 13.833 1.00 93.44 184 ARG A N 1
ATOM 1446 C CA . ARG A 1 184 ? 9.015 -5.119 13.601 1.00 93.44 184 ARG A CA 1
ATOM 1447 C C . ARG A 1 184 ? 8.010 -5.702 12.614 1.00 93.44 184 ARG A C 1
ATOM 1449 O O . ARG A 1 184 ? 6.818 -5.658 12.898 1.00 93.44 184 ARG A O 1
ATOM 1456 N N . ILE A 1 185 ? 8.468 -6.309 11.519 1.00 92.50 185 ILE A N 1
ATOM 1457 C CA . ILE A 1 185 ? 7.563 -6.956 10.559 1.00 92.50 185 ILE A CA 1
ATOM 1458 C C . ILE A 1 185 ? 6.809 -8.132 11.199 1.00 92.50 185 ILE A C 1
ATOM 1460 O O . ILE A 1 185 ? 5.615 -8.307 10.966 1.00 92.50 185 ILE A O 1
ATOM 1464 N N . ALA A 1 186 ? 7.460 -8.904 12.079 1.00 92.75 186 ALA A N 1
ATOM 1465 C CA . ALA A 1 186 ? 6.802 -9.980 12.818 1.00 92.75 186 ALA A CA 1
ATOM 1466 C C . ALA A 1 186 ? 5.718 -9.449 13.776 1.00 92.75 186 ALA A C 1
ATOM 1468 O O . ALA A 1 186 ? 4.620 -10.006 13.824 1.00 92.75 186 ALA A O 1
ATOM 1469 N N . ASP A 1 187 ? 5.993 -8.362 14.507 1.00 94.50 187 ASP A N 1
ATOM 1470 C CA . ASP A 1 187 ? 5.011 -7.673 15.360 1.00 94.50 187 ASP A CA 1
ATOM 1471 C C . ASP A 1 187 ? 3.806 -7.168 14.550 1.00 94.50 187 ASP A C 1
ATOM 1473 O O . ASP A 1 187 ? 2.663 -7.478 14.889 1.00 94.50 187 ASP A O 1
ATOM 1477 N N . ILE A 1 188 ? 4.040 -6.472 13.435 1.00 95.31 188 ILE A N 1
ATOM 1478 C CA . ILE A 1 188 ? 2.966 -5.959 12.571 1.00 95.31 188 ILE A CA 1
ATOM 1479 C C . ILE A 1 188 ? 2.111 -7.107 12.030 1.00 95.31 188 ILE A C 1
ATOM 1481 O O . ILE A 1 188 ? 0.885 -7.073 12.144 1.00 95.31 188 ILE A O 1
ATOM 1485 N N . ARG A 1 189 ? 2.732 -8.179 11.531 1.00 94.81 189 ARG A N 1
ATOM 1486 C CA . ARG A 1 189 ? 2.016 -9.364 11.039 1.00 94.81 189 ARG A CA 1
ATOM 1487 C C . ARG A 1 189 ? 1.221 -10.069 12.139 1.00 94.81 189 ARG A C 1
ATOM 1489 O O . ARG A 1 189 ? 0.115 -10.539 11.880 1.00 94.81 189 ARG A O 1
ATOM 1496 N N . ASN A 1 190 ? 1.734 -10.130 13.369 1.00 95.56 190 ASN A N 1
ATOM 1497 C CA . ASN A 1 190 ? 0.980 -10.629 14.525 1.00 95.56 190 ASN A CA 1
ATOM 1498 C C . ASN A 1 190 ? -0.250 -9.763 14.823 1.00 95.56 190 ASN A C 1
ATOM 1500 O O . ASN A 1 190 ? -1.330 -10.293 15.077 1.00 95.56 190 ASN A O 1
ATOM 1504 N N . ARG A 1 191 ? -0.118 -8.437 14.741 1.00 97.38 191 ARG A N 1
ATOM 1505 C CA . ARG A 1 191 ? -1.233 -7.500 14.943 1.00 97.38 191 ARG A CA 1
ATOM 1506 C C . ARG A 1 191 ? -2.278 -7.606 13.841 1.00 97.38 191 ARG A C 1
ATOM 1508 O O . ARG A 1 191 ? -3.465 -7.564 14.151 1.00 97.38 191 ARG A O 1
ATOM 1515 N N . ILE A 1 192 ? -1.863 -7.810 12.591 1.00 97.00 192 ILE A N 1
ATOM 1516 C CA . ILE A 1 192 ? -2.772 -8.070 11.465 1.00 97.00 192 ILE A CA 1
ATOM 1517 C C . ILE A 1 192 ? -3.506 -9.398 11.670 1.00 97.00 192 ILE A C 1
ATOM 1519 O O . ILE A 1 192 ? -4.729 -9.422 11.575 1.00 97.00 192 ILE A O 1
ATOM 1523 N N . ARG A 1 193 ? -2.798 -10.480 12.036 1.00 96.81 193 ARG A N 1
ATOM 1524 C CA . ARG A 1 193 ? -3.417 -11.772 12.395 1.00 96.81 193 ARG A CA 1
ATOM 1525 C C . ARG A 1 193 ? -4.4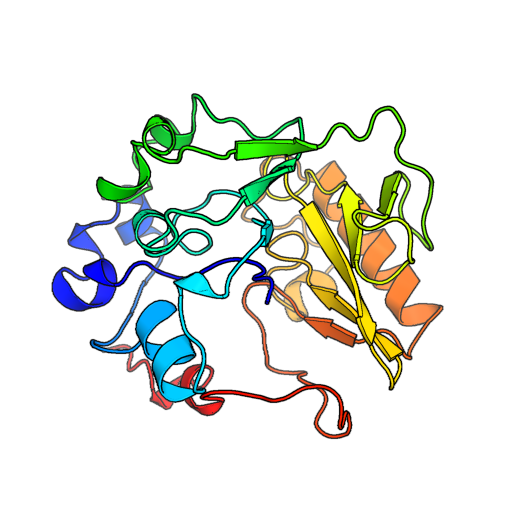41 -11.622 13.520 1.00 96.81 193 ARG A C 1
ATOM 1527 O O . ARG A 1 193 ? -5.539 -12.161 13.430 1.00 96.81 193 ARG A O 1
ATOM 1534 N N . MET A 1 194 ? -4.102 -10.863 14.559 1.00 97.69 194 MET A N 1
ATOM 1535 C CA . MET A 1 194 ? -5.009 -10.571 15.666 1.00 97.69 194 MET A CA 1
ATOM 1536 C C . MET A 1 194 ? -6.221 -9.748 15.206 1.00 97.69 194 MET A C 1
ATOM 1538 O O . MET A 1 194 ? -7.338 -10.040 15.621 1.00 97.69 194 MET A O 1
ATOM 1542 N N . LEU A 1 195 ? -6.030 -8.758 14.327 1.00 98.06 195 LEU A N 1
ATOM 1543 C CA . LEU A 1 195 ? -7.116 -7.931 13.796 1.00 98.06 195 LEU A CA 1
ATOM 1544 C C . LEU A 1 195 ? -8.130 -8.781 13.036 1.00 98.06 195 LEU A C 1
ATOM 1546 O O . LEU A 1 195 ? -9.306 -8.747 13.373 1.00 98.06 195 LEU A O 1
ATOM 1550 N N . ILE A 1 196 ? -7.677 -9.571 12.061 1.00 95.75 196 ILE A N 1
ATOM 1551 C CA . ILE A 1 196 ? -8.574 -10.386 11.228 1.00 95.75 196 ILE A CA 1
ATOM 1552 C C . ILE A 1 196 ? -9.273 -11.497 12.028 1.00 95.75 196 ILE A C 1
ATOM 1554 O O . ILE A 1 196 ? -10.335 -11.964 11.631 1.00 95.75 196 ILE A O 1
ATOM 1558 N N . GLN A 1 197 ? -8.702 -11.926 13.162 1.00 96.50 197 GLN A N 1
ATOM 1559 C CA . GLN A 1 197 ? -9.360 -12.859 14.083 1.00 96.50 197 GLN A CA 1
ATOM 1560 C C . GLN A 1 197 ? -10.447 -12.184 14.929 1.00 96.50 197 GLN A C 1
ATOM 1562 O O . GLN A 1 197 ? -11.485 -12.790 15.180 1.00 96.50 197 GLN A O 1
ATOM 1567 N N . LEU A 1 198 ? -10.201 -10.956 15.397 1.00 97.56 198 LEU A N 1
ATOM 1568 C CA . LEU A 1 198 ? -11.126 -10.217 16.263 1.00 97.56 198 LEU A CA 1
ATOM 1569 C C . LEU A 1 198 ? -12.229 -9.487 15.488 1.00 97.56 198 LEU A C 1
ATOM 1571 O O . LEU A 1 198 ? -13.307 -9.276 16.038 1.00 97.56 198 LEU A O 1
ATOM 1575 N N . ALA A 1 199 ? -11.951 -9.110 14.244 1.00 96.38 199 ALA A N 1
ATOM 1576 C CA . ALA A 1 199 ? -12.836 -8.384 13.343 1.00 96.38 199 ALA A CA 1
ATOM 1577 C C . ALA A 1 199 ? -12.841 -9.085 11.968 1.00 96.38 199 ALA A C 1
ATOM 1579 O O . ALA A 1 199 ? -12.178 -8.625 11.033 1.00 96.38 199 ALA A O 1
ATOM 1580 N N . PRO A 1 200 ? -13.526 -10.239 11.840 1.00 92.88 200 PRO A N 1
ATOM 1581 C CA . PRO A 1 200 ? -13.550 -11.031 10.607 1.00 92.88 200 PRO A CA 1
ATOM 1582 C C . PRO A 1 200 ? -14.209 -10.313 9.416 1.00 92.88 200 PRO A C 1
ATOM 1584 O O . PRO 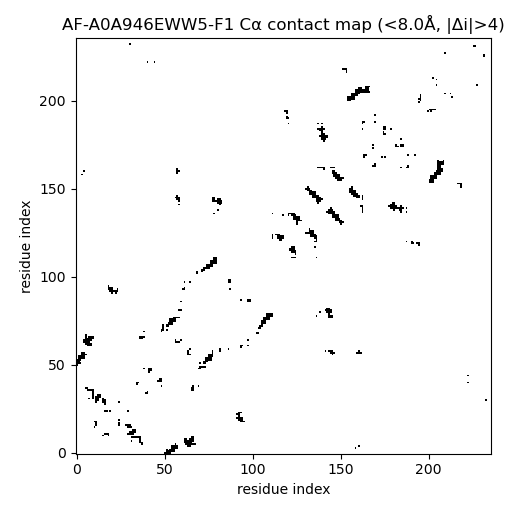A 1 200 ? -14.097 -10.778 8.285 1.00 92.88 200 PRO A O 1
ATOM 1587 N N . GLU A 1 201 ? -14.894 -9.194 9.649 1.00 92.94 201 GLU A N 1
ATOM 1588 C CA . GLU A 1 201 ? -15.404 -8.289 8.619 1.00 92.94 201 GLU A CA 1
ATOM 1589 C C . GLU A 1 201 ? -14.309 -7.458 7.926 1.00 92.94 201 GLU A C 1
ATOM 1591 O O . GLU A 1 201 ? -14.554 -6.913 6.847 1.00 92.94 201 GLU A O 1
ATOM 1596 N N . VAL A 1 202 ? -13.109 -7.357 8.518 1.00 95.94 202 VAL A N 1
ATOM 1597 C CA . VAL A 1 202 ? -11.961 -6.682 7.900 1.00 95.94 202 VAL A CA 1
ATOM 1598 C C . VAL A 1 202 ? -11.461 -7.511 6.726 1.00 95.94 202 VAL A C 1
ATOM 1600 O O . VAL A 1 202 ? -10.956 -8.623 6.886 1.00 95.94 202 VAL A O 1
ATOM 1603 N N . VAL A 1 203 ? -11.519 -6.925 5.536 1.00 95.94 203 VAL A N 1
ATOM 1604 C CA . VAL A 1 203 ? -10.876 -7.483 4.346 1.00 95.94 203 VAL A CA 1
ATOM 1605 C C . VAL A 1 203 ? -9.417 -7.049 4.334 1.00 95.94 203 VAL A C 1
ATOM 1607 O O . VAL A 1 203 ? -9.133 -5.859 4.282 1.00 95.94 203 VAL A O 1
ATOM 1610 N N . LEU A 1 204 ? -8.483 -7.996 4.337 1.00 96.50 204 LEU A N 1
ATOM 1611 C CA . LEU A 1 204 ? -7.065 -7.718 4.103 1.00 96.50 204 LEU A CA 1
ATOM 1612 C C . LEU A 1 204 ? -6.744 -7.839 2.608 1.00 96.50 204 LEU A C 1
ATOM 1614 O O . LEU A 1 204 ? -7.054 -8.863 2.002 1.00 96.50 204 LEU A O 1
ATOM 1618 N N . ILE A 1 205 ? -6.071 -6.834 2.051 1.00 95.56 205 ILE A N 1
ATOM 1619 C CA . ILE A 1 205 ? -5.464 -6.859 0.717 1.00 95.56 205 ILE A CA 1
ATOM 1620 C C . ILE A 1 205 ? -3.935 -6.718 0.882 1.00 95.56 205 ILE A C 1
ATOM 1622 O O . ILE A 1 205 ? -3.460 -5.624 1.206 1.00 95.56 205 ILE A O 1
ATOM 1626 N N . PRO A 1 206 ? -3.184 -7.826 0.715 1.00 94.56 206 PRO A N 1
ATOM 1627 C CA . PRO A 1 206 ? -1.718 -7.857 0.670 1.00 94.56 206 PRO A CA 1
ATOM 1628 C C . PRO A 1 206 ? -1.116 -7.063 -0.498 1.00 94.56 206 PRO A C 1
ATOM 1630 O O . PRO A 1 206 ? -1.808 -6.796 -1.480 1.00 94.56 206 PRO A O 1
ATOM 1633 N N . GLY A 1 207 ? 0.186 -6.767 -0.431 1.00 92.25 207 GLY A N 1
ATOM 1634 C CA . GLY A 1 207 ? 0.923 -6.088 -1.509 1.00 92.25 207 GLY A CA 1
ATOM 1635 C C . GLY A 1 207 ? 0.990 -6.887 -2.819 1.00 92.25 207 GLY A C 1
ATOM 1636 O O . GLY A 1 207 ? 0.809 -6.321 -3.894 1.00 92.25 207 GLY A O 1
ATOM 1637 N N . HIS A 1 208 ? 1.166 -8.214 -2.744 1.00 90.75 208 HIS A N 1
ATOM 1638 C CA . HIS A 1 208 ? 1.439 -9.069 -3.911 1.00 90.75 208 HIS A CA 1
ATOM 1639 C C . HIS A 1 208 ? 0.556 -10.326 -3.990 1.00 90.75 208 HIS A C 1
ATOM 1641 O O . HIS A 1 208 ? 0.892 -11.291 -4.677 1.00 90.75 208 HIS A O 1
ATOM 1647 N N . ASP A 1 209 ? -0.594 -10.346 -3.312 1.00 88.56 209 ASP A N 1
ATOM 1648 C CA . ASP A 1 209 ? -1.481 -11.513 -3.294 1.00 88.56 209 ASP A CA 1
ATOM 1649 C C . ASP A 1 209 ? -2.959 -11.135 -3.314 1.00 88.56 209 ASP A C 1
ATOM 1651 O O . ASP A 1 209 ? -3.522 -10.689 -2.317 1.00 88.56 209 ASP A O 1
ATOM 1655 N N . LEU A 1 210 ? -3.610 -11.391 -4.448 1.00 84.12 210 LEU A N 1
ATOM 1656 C CA . LEU A 1 210 ? -5.045 -11.173 -4.632 1.00 84.12 210 LEU A CA 1
ATOM 1657 C C . LEU A 1 210 ? -5.852 -12.483 -4.664 1.00 84.12 210 LEU A C 1
ATOM 1659 O O . LEU A 1 210 ? -7.020 -12.493 -5.052 1.00 84.12 210 LEU A O 1
ATOM 1663 N N . SER A 1 211 ? -5.276 -13.604 -4.216 1.00 83.69 211 SER A N 1
ATOM 1664 C CA . SER A 1 211 ? -5.946 -14.916 -4.234 1.00 83.69 211 SER A CA 1
ATOM 1665 C C . SER A 1 211 ? -7.200 -14.997 -3.352 1.00 83.69 211 SER A C 1
ATOM 1667 O O . SER A 1 211 ? -8.022 -15.897 -3.533 1.00 83.69 211 SER A O 1
ATOM 1669 N N . LYS A 1 212 ? -7.371 -14.063 -2.405 1.00 83.69 212 LYS A N 1
ATOM 1670 C CA . LYS A 1 212 ? -8.506 -14.013 -1.465 1.00 83.69 212 LYS A CA 1
ATOM 1671 C C . LYS A 1 212 ? -9.346 -12.739 -1.571 1.00 83.69 212 LYS A C 1
ATOM 1673 O O . LYS A 1 212 ? -9.928 -12.306 -0.578 1.00 83.69 212 LYS A O 1
ATOM 1678 N N . LEU A 1 213 ? -9.412 -12.131 -2.754 1.00 81.00 213 LEU A N 1
ATOM 1679 C CA . LEU A 1 213 ? -10.284 -10.979 -2.979 1.00 81.00 213 LEU A CA 1
ATOM 1680 C C . LEU A 1 213 ? -11.758 -11.306 -2.648 1.00 81.00 213 LEU A C 1
ATOM 1682 O O . LEU A 1 213 ? -12.266 -12.344 -3.086 1.00 81.00 213 LEU A O 1
ATOM 1686 N N . PRO A 1 214 ? -12.467 -10.449 -1.891 1.00 82.31 214 PRO A N 1
ATOM 1687 C CA . PRO A 1 214 ? -13.857 -10.702 -1.525 1.00 82.31 214 PRO A CA 1
ATOM 1688 C C . PRO A 1 214 ? -14.810 -10.531 -2.716 1.00 82.31 214 PRO A C 1
ATOM 1690 O O . PRO A 1 214 ? -15.040 -9.433 -3.211 1.00 82.31 214 PRO A O 1
ATOM 1693 N N . LEU A 1 215 ? -15.456 -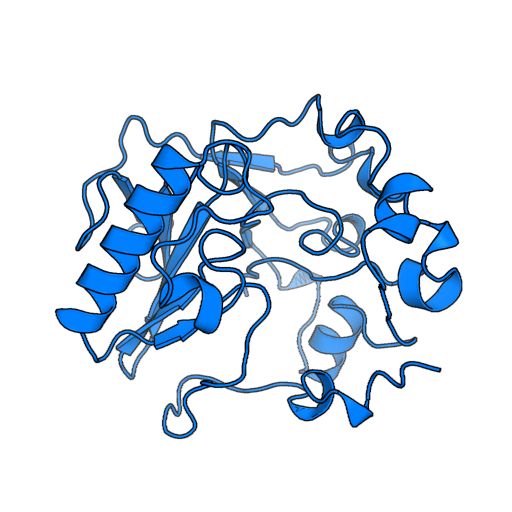11.619 -3.132 1.00 77.81 215 LEU A N 1
ATOM 1694 C CA . LEU A 1 215 ? -16.442 -11.593 -4.224 1.00 77.81 215 LEU A CA 1
ATOM 1695 C C . LEU A 1 215 ? -17.833 -11.080 -3.797 1.00 77.81 215 LEU A C 1
ATOM 1697 O O . LEU A 1 215 ? -18.715 -10.927 -4.635 1.00 77.81 215 LEU A O 1
ATOM 1701 N N . ASN A 1 216 ? -18.055 -10.854 -2.501 1.00 85.00 216 ASN A N 1
ATOM 1702 C CA . ASN A 1 216 ? -19.351 -10.517 -1.901 1.00 85.00 216 ASN A CA 1
ATOM 1703 C C . ASN A 1 216 ? -19.453 -9.065 -1.395 1.00 85.00 216 ASN A C 1
ATOM 1705 O O . ASN A 1 216 ? -20.362 -8.760 -0.626 1.00 85.00 216 ASN A O 1
ATOM 1709 N N . ARG A 1 217 ? -18.524 -8.193 -1.794 1.00 90.75 217 ARG A N 1
ATOM 1710 C CA . ARG A 1 217 ? -18.464 -6.779 -1.401 1.00 90.75 217 ARG A CA 1
ATOM 1711 C C . ARG A 1 217 ? -18.934 -5.909 -2.563 1.00 90.75 217 ARG A C 1
ATOM 1713 O O . ARG A 1 217 ? -18.306 -5.922 -3.616 1.00 90.75 217 ARG A O 1
ATOM 1720 N N . ASN A 1 218 ? -20.043 -5.184 -2.396 1.00 92.56 218 ASN A N 1
ATOM 1721 C CA . ASN A 1 218 ? -20.603 -4.350 -3.475 1.00 92.56 218 ASN A CA 1
ATOM 1722 C C . ASN A 1 218 ? -19.933 -2.972 -3.555 1.00 92.56 218 ASN A C 1
ATOM 1724 O O . ASN A 1 218 ? -20.082 -2.254 -4.542 1.00 92.56 218 ASN A O 1
ATOM 1728 N N . ASP A 1 219 ? -19.206 -2.606 -2.506 1.00 95.12 219 ASP A N 1
ATOM 1729 C CA . ASP A 1 219 ? -18.451 -1.369 -2.357 1.00 95.12 219 ASP A CA 1
ATOM 1730 C C . ASP A 1 219 ? -16.999 -1.470 -2.858 1.00 95.12 219 ASP A C 1
ATOM 1732 O O . ASP A 1 219 ? -16.247 -0.501 -2.753 1.00 95.12 219 ASP A O 1
ATOM 1736 N N . ILE A 1 220 ? -16.609 -2.617 -3.431 1.00 94.19 220 ILE A N 1
ATOM 1737 C CA . ILE A 1 220 ? -15.298 -2.855 -4.044 1.00 94.19 220 ILE A CA 1
ATOM 1738 C C . ILE A 1 220 ? -15.496 -3.237 -5.513 1.00 94.19 220 ILE A C 1
ATOM 1740 O O . ILE A 1 220 ? -16.206 -4.185 -5.838 1.00 94.19 220 ILE A O 1
ATOM 1744 N N . ILE A 1 221 ? -14.831 -2.509 -6.412 1.00 92.31 221 ILE A N 1
ATOM 1745 C CA . ILE A 1 221 ? -14.876 -2.760 -7.855 1.00 92.31 221 ILE A CA 1
ATOM 1746 C C . ILE A 1 221 ? -13.498 -3.224 -8.322 1.00 92.31 221 ILE A C 1
ATOM 1748 O O . ILE A 1 221 ? -12.507 -2.512 -8.174 1.00 92.31 221 ILE A O 1
ATOM 1752 N N . TYR A 1 222 ? -13.445 -4.410 -8.929 1.00 90.00 222 TYR A N 1
ATOM 1753 C CA . TYR A 1 222 ? -12.223 -4.952 -9.517 1.00 90.00 222 TYR A CA 1
ATOM 1754 C C . TYR A 1 222 ? -12.064 -4.498 -10.961 1.00 90.00 222 TYR A C 1
ATOM 1756 O O . TYR A 1 222 ? -12.808 -4.917 -11.850 1.00 90.00 222 TYR A O 1
ATOM 1764 N N . HIS A 1 223 ? -11.050 -3.678 -11.206 1.00 90.06 223 HIS A N 1
ATOM 1765 C CA . HIS A 1 223 ? -10.618 -3.345 -12.554 1.00 90.06 223 HIS A CA 1
ATOM 1766 C C . HIS A 1 223 ? -9.519 -4.317 -12.991 1.00 90.06 223 HIS A C 1
ATOM 1768 O O . HIS A 1 223 ? -8.540 -4.506 -12.279 1.00 90.06 223 HIS A O 1
ATOM 1774 N N . ASN A 1 224 ? -9.675 -4.908 -14.178 1.00 86.44 224 ASN A N 1
ATOM 1775 C CA . ASN A 1 224 ? -8.700 -5.823 -14.785 1.00 86.44 224 ASN A CA 1
ATOM 1776 C C . ASN A 1 224 ? -8.274 -7.022 -13.896 1.00 86.44 224 ASN A C 1
ATOM 1778 O O . ASN A 1 224 ? -7.079 -7.247 -13.695 1.00 86.44 224 ASN A O 1
ATOM 1782 N N . PRO A 1 225 ? -9.216 -7.816 -13.348 1.00 82.56 225 PRO A N 1
ATOM 1783 C CA . PRO A 1 225 ? -8.876 -8.957 -12.489 1.00 82.56 225 PRO A CA 1
ATOM 1784 C C . PRO A 1 225 ? -8.015 -10.021 -13.195 1.00 82.56 225 PRO A C 1
ATOM 1786 O O . PRO A 1 225 ? -7.308 -10.782 -12.539 1.00 82.56 225 PRO A O 1
ATOM 1789 N N . ASP A 1 226 ? -8.025 -10.053 -14.531 1.00 82.56 226 ASP A N 1
ATOM 1790 C CA . ASP A 1 226 ? -7.166 -10.903 -15.356 1.00 82.56 226 ASP A CA 1
ATOM 1791 C C . ASP A 1 226 ? -5.668 -10.622 -15.155 1.00 82.56 226 ASP A C 1
ATOM 1793 O O . ASP A 1 22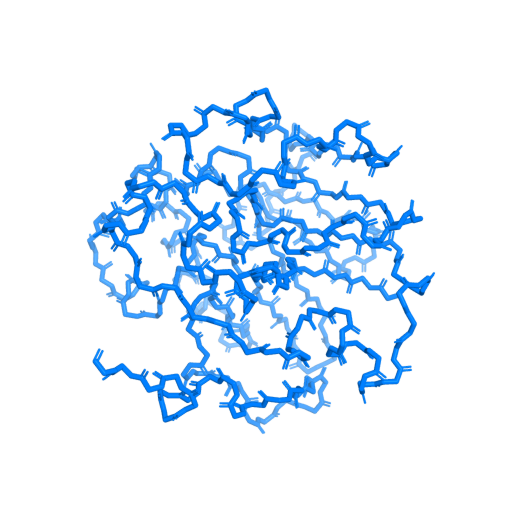6 ? -4.848 -11.514 -15.373 1.00 82.56 226 ASP A O 1
ATOM 1797 N N . TYR A 1 227 ? -5.294 -9.429 -14.673 1.00 83.56 227 TYR A N 1
ATOM 1798 C CA . TYR A 1 227 ? -3.892 -9.057 -14.440 1.00 83.56 227 TYR A CA 1
ATOM 1799 C C . TYR A 1 227 ? -3.250 -9.804 -13.275 1.00 83.56 227 TYR A C 1
ATOM 1801 O O . TYR A 1 227 ? -2.036 -9.760 -13.125 1.00 83.56 227 TYR A O 1
ATOM 1809 N N . PHE A 1 228 ? -4.031 -10.528 -12.480 1.00 74.75 228 PHE A N 1
ATOM 1810 C CA . PHE A 1 228 ? -3.538 -11.298 -11.338 1.00 74.75 228 PHE A CA 1
ATOM 1811 C C . PHE A 1 228 ? -3.491 -12.802 -11.621 1.00 74.75 228 PHE A C 1
ATOM 1813 O O . PHE A 1 228 ? -3.369 -13.613 -10.706 1.00 74.75 228 PHE A O 1
ATOM 1820 N N . THR A 1 229 ? -3.587 -13.182 -12.896 1.00 78.00 229 THR A N 1
ATOM 1821 C CA . THR A 1 229 ? -3.485 -14.568 -13.354 1.00 78.00 229 THR A CA 1
ATOM 1822 C C . THR A 1 229 ? -2.085 -14.836 -13.901 1.00 78.00 229 THR A C 1
ATOM 1824 O O . THR A 1 229 ? -1.514 -13.999 -14.603 1.00 78.00 229 THR A O 1
ATOM 1827 N N . GLN A 1 230 ? -1.504 -15.995 -13.579 1.00 73.25 230 GLN A N 1
ATOM 1828 C CA . GLN A 1 230 ? -0.160 -16.349 -14.051 1.00 73.25 230 GLN A CA 1
ATOM 1829 C C . GLN A 1 230 ? -0.128 -16.488 -15.582 1.00 73.25 230 GLN A C 1
ATOM 1831 O O . GLN A 1 230 ? 0.889 -16.220 -16.216 1.00 73.25 230 GLN A O 1
ATOM 1836 N N . GLU A 1 231 ? -1.259 -16.850 -16.188 1.00 79.88 231 GLU A N 1
ATOM 1837 C CA . GLU A 1 231 ? -1.439 -17.002 -17.629 1.00 79.88 231 GLU A CA 1
ATOM 1838 C C . GLU A 1 231 ? -1.200 -15.700 -18.403 1.00 79.88 231 GLU A C 1
ATOM 1840 O O . GLU A 1 231 ? -0.720 -15.746 -19.537 1.00 79.88 231 GLU A O 1
ATOM 1845 N N . LEU A 1 232 ? -1.498 -14.539 -17.804 1.00 80.00 232 LEU A N 1
ATOM 1846 C CA . LEU A 1 232 ? -1.230 -13.243 -18.432 1.00 80.00 232 LEU A CA 1
ATOM 1847 C C . LEU A 1 232 ? 0.265 -12.881 -18.419 1.00 80.00 232 LEU A C 1
ATOM 1849 O O . LEU A 1 232 ? 0.706 -12.036 -19.201 1.00 80.00 232 LEU A O 1
ATOM 1853 N N . TRP A 1 233 ? 1.053 -13.546 -17.573 1.00 78.94 233 TRP A N 1
ATOM 1854 C CA . TRP A 1 233 ? 2.477 -13.286 -17.368 1.00 78.94 233 TRP A CA 1
ATOM 1855 C C . TRP A 1 233 ? 3.317 -14.516 -17.731 1.00 78.94 233 TRP A C 1
ATOM 1857 O O . TRP A 1 233 ? 3.957 -15.108 -16.858 1.00 78.94 233 TRP A O 1
ATOM 1867 N N . PRO A 1 234 ? 3.339 -14.927 -19.015 1.00 63.06 234 PRO A N 1
ATOM 1868 C CA . PRO A 1 234 ? 4.028 -16.140 -19.427 1.00 63.06 234 PRO A CA 1
ATOM 1869 C C . PRO A 1 234 ? 5.513 -16.077 -19.053 1.00 63.06 234 PRO A C 1
ATOM 1871 O O . PRO A 1 234 ? 6.260 -15.197 -19.489 1.00 63.06 234 PRO A O 1
ATOM 1874 N N . THR A 1 235 ? 5.941 -17.043 -18.246 1.00 58.22 235 THR A N 1
ATOM 1875 C CA . THR A 1 235 ? 7.345 -17.296 -17.937 1.00 58.22 235 THR A CA 1
ATOM 1876 C C . THR A 1 235 ? 7.883 -18.278 -18.974 1.00 58.22 235 THR A C 1
ATOM 1878 O O . THR A 1 235 ? 7.651 -19.481 -18.858 1.00 58.22 235 THR A O 1
ATOM 1881 N N . ASN A 1 236 ? 8.545 -17.764 -20.011 1.00 55.12 236 ASN A N 1
ATOM 1882 C CA . ASN A 1 236 ? 9.406 -18.580 -20.873 1.00 55.12 236 ASN A CA 1
ATOM 1883 C C . ASN A 1 236 ? 10.787 -18.739 -20.240 1.00 55.12 236 ASN A C 1
ATOM 1885 O O . ASN A 1 236 ? 11.293 -17.720 -19.712 1.00 55.12 236 ASN A O 1
#

Secondary structure (DSSP, 8-state):
-EEE---S-THHHHHGGGSS-HHHHHH------TT-SHHHHHHHTT--GGG--EEE-S--STTTSTTGGG-TTPEEEEETT--SSGGGTSTT-S-GGGGGGGG-S-EEEEPGGG-EEETTEEEEEESSSSSSEEEEE--SSSTT-EEEEEEETTEEEEE-GGGGS-HHHHHS-SPPSS-S-HHHHHHHHHHHHHHHHH-TTPEEE-SS--TT--TT-TT---S-GGGGSGGGS---

Mean predicted aligned error: 5.77 Å

Radius of gyration: 17.23 Å; Cα contacts (8 Å, |Δi|>4): 436; chains: 1; bounding box: 43×38×42 Å

Sequence (236 aa):
MDLFDLGLPAEIAESAERVLHPITRRLFSTRSLPNKSISNQLSKAGFSLDSVKYIFLSHLHFDHIGDLNEFKDATIVIGEDTDLDHLSKLDGFDPEPIHDLNKLNLIQTLSFHRGTPLATFEKAIDYFKDGSIQIIKGGGHVDGSIALLIQLQDGPVLLSGDEVVHFDWLNHDDVQRISKNPNRIADIRNRIRMLIQLAPEVVLIPGHDLSKLPLNRNDIIYHNPDYFTQELWPTN